Protein AF-A0A917MCT1-F1 (afdb_monomer)

pLDDT: mean 78.56, std 18.69, range [32.91, 98.31]

Organism: NCBI:txid1305674

Structure (mmCIF, N/CA/C/O backbone):
data_AF-A0A917MCT1-F1
#
_entry.id   AF-A0A917MCT1-F1
#
loop_
_atom_site.group_PDB
_atom_site.id
_atom_site.type_symbol
_atom_site.label_atom_id
_atom_site.label_alt_id
_atom_site.label_comp_id
_atom_site.label_asym_id
_atom_site.label_entity_id
_atom_site.label_seq_id
_atom_site.pdbx_PDB_ins_code
_atom_site.Cartn_x
_atom_site.Cartn_y
_atom_site.Cartn_z
_atom_site.occupancy
_atom_site.B_iso_or_equiv
_atom_site.auth_seq_id
_atom_site.auth_comp_id
_atom_site.auth_asym_id
_atom_site.auth_atom_id
_atom_site.pdbx_PDB_model_num
ATOM 1 N N . MET A 1 1 ? -29.380 -1.488 -1.087 1.00 32.91 1 MET A N 1
ATOM 2 C CA . MET A 1 1 ? -28.339 -2.477 -0.730 1.00 32.91 1 MET A CA 1
ATOM 3 C C . MET A 1 1 ? -27.417 -2.663 -1.924 1.00 32.91 1 MET A C 1
ATOM 5 O O . MET A 1 1 ? -27.903 -3.053 -2.977 1.00 32.91 1 MET A O 1
ATOM 9 N N . LYS A 1 2 ? -26.126 -2.324 -1.820 1.00 36.25 2 LYS A N 1
ATOM 10 C CA . LYS A 1 2 ? -25.156 -2.701 -2.859 1.00 36.25 2 LYS A CA 1
ATOM 11 C C . LYS A 1 2 ? -24.812 -4.167 -2.642 1.00 36.25 2 LYS A C 1
ATOM 13 O O . LYS A 1 2 ? -24.309 -4.520 -1.586 1.00 36.25 2 LYS A O 1
ATOM 18 N N . THR A 1 3 ? -25.106 -5.010 -3.622 1.00 35.94 3 THR A N 1
ATOM 19 C CA . THR A 1 3 ? -24.610 -6.385 -3.658 1.00 35.94 3 THR A CA 1
ATOM 20 C C . THR A 1 3 ? -23.085 -6.337 -3.669 1.00 35.94 3 THR A C 1
ATOM 22 O O . THR A 1 3 ? -22.489 -5.917 -4.665 1.00 35.94 3 THR A O 1
ATOM 25 N N . THR A 1 4 ? -22.447 -6.723 -2.565 1.00 52.31 4 THR A N 1
ATOM 26 C CA . THR A 1 4 ? -21.003 -6.961 -2.501 1.00 52.31 4 THR A CA 1
ATOM 27 C C . THR A 1 4 ? -20.701 -8.072 -3.495 1.00 52.31 4 THR A C 1
ATOM 29 O O . THR A 1 4 ? -21.034 -9.238 -3.285 1.00 52.31 4 THR A O 1
ATOM 32 N N . LYS A 1 5 ? -20.158 -7.696 -4.656 1.00 60.19 5 LYS A N 1
ATOM 33 C CA . LYS A 1 5 ? -19.806 -8.644 -5.710 1.00 60.19 5 LYS A CA 1
ATOM 34 C C . LYS A 1 5 ? -18.801 -9.622 -5.106 1.00 60.19 5 LYS A C 1
ATOM 36 O O . LYS A 1 5 ? -17.706 -9.211 -4.733 1.00 60.19 5 LYS A O 1
ATOM 41 N N . LYS A 1 6 ? -19.182 -10.895 -4.966 1.00 76.31 6 LYS A N 1
ATOM 42 C CA . LYS A 1 6 ? -18.305 -11.922 -4.395 1.00 76.31 6 LYS A CA 1
ATOM 43 C C . LYS A 1 6 ? -17.047 -12.011 -5.258 1.00 76.31 6 LYS A C 1
ATOM 45 O O . LYS A 1 6 ? -17.113 -12.410 -6.421 1.00 76.31 6 LYS A O 1
ATOM 50 N N . LEU A 1 7 ? -15.917 -11.580 -4.705 1.00 87.06 7 LEU A N 1
ATOM 51 C CA . LEU A 1 7 ? -14.636 -11.612 -5.398 1.00 87.06 7 LEU A CA 1
ATOM 52 C C . LEU A 1 7 ? -14.191 -13.069 -5.556 1.00 87.06 7 LEU A C 1
ATOM 54 O O . LEU A 1 7 ? -14.250 -13.856 -4.612 1.00 87.06 7 LEU A O 1
ATOM 58 N N . ASN A 1 8 ? -13.779 -13.437 -6.767 1.00 86.38 8 ASN A N 1
ATOM 59 C CA . ASN A 1 8 ? -13.302 -14.781 -7.072 1.00 86.38 8 ASN A CA 1
ATOM 60 C C . ASN A 1 8 ? -11.775 -14.820 -6.967 1.00 86.38 8 ASN A C 1
ATOM 62 O O . ASN A 1 8 ? -11.102 -14.037 -7.636 1.00 86.38 8 ASN A O 1
ATOM 66 N N . ARG A 1 9 ? -11.239 -15.772 -6.191 1.00 90.81 9 ARG A N 1
ATOM 67 C CA . ARG A 1 9 ? -9.795 -15.996 -6.026 1.00 90.81 9 ARG A CA 1
ATOM 68 C C . ARG A 1 9 ? -9.040 -16.121 -7.347 1.00 90.81 9 ARG A C 1
ATOM 70 O O . ARG A 1 9 ? -7.896 -15.705 -7.420 1.00 90.81 9 ARG A O 1
ATOM 77 N N . LYS A 1 10 ? -9.672 -16.647 -8.402 1.00 90.50 10 LYS A N 1
ATOM 78 C CA . LYS A 1 10 ? -9.058 -16.818 -9.732 1.00 90.50 10 LYS A CA 1
ATOM 79 C C . LYS A 1 10 ? -8.599 -15.509 -10.392 1.00 90.50 10 LYS A C 1
ATOM 81 O O . LYS A 1 10 ? -7.850 -15.565 -11.357 1.00 90.50 10 LYS A O 1
ATOM 86 N N . HIS A 1 11 ? -9.060 -14.351 -9.916 1.00 90.56 11 HIS A N 1
ATOM 87 C CA . HIS A 1 11 ? -8.625 -13.048 -10.430 1.00 90.56 11 HIS A CA 1
ATOM 88 C C . HIS A 1 11 ? -7.355 -12.511 -9.754 1.00 90.56 11 HIS A C 1
ATOM 90 O O . HIS A 1 11 ? -6.840 -11.479 -10.182 1.00 90.56 11 HIS A O 1
ATOM 96 N N . PHE A 1 12 ? -6.863 -13.194 -8.719 1.00 95.88 12 PHE A N 1
ATOM 97 C CA . PHE A 1 12 ? -5.710 -12.784 -7.927 1.00 95.88 12 PHE A CA 1
ATOM 98 C C . PHE A 1 12 ? -4.601 -13.824 -8.058 1.00 95.88 12 PHE A C 1
ATOM 100 O O . PHE A 1 12 ? -4.857 -15.032 -8.001 1.00 95.88 12 PHE A O 1
ATOM 107 N N . ARG A 1 13 ? -3.372 -13.354 -8.252 1.00 94.38 13 ARG A N 1
ATOM 108 C CA . ARG A 1 13 ? -2.187 -14.194 -8.429 1.00 94.38 13 ARG A CA 1
ATOM 109 C C . ARG A 1 13 ? -1.601 -14.596 -7.088 1.00 94.38 13 ARG A C 1
ATOM 111 O O . ARG A 1 13 ? -1.284 -15.770 -6.896 1.00 94.38 13 ARG A O 1
ATOM 118 N N . TYR A 1 14 ? -1.511 -13.645 -6.162 1.00 95.12 14 TYR A N 1
ATOM 119 C CA . TYR A 1 14 ? -0.806 -13.837 -4.898 1.00 95.12 14 TYR A CA 1
ATOM 120 C C . TYR A 1 14 ? -1.739 -13.933 -3.694 1.00 95.12 14 TYR A C 1
ATOM 122 O O . TYR A 1 14 ? -1.359 -14.534 -2.692 1.00 95.12 14 TYR A O 1
ATOM 130 N N . LEU A 1 15 ? -2.980 -13.448 -3.802 1.00 95.88 15 LEU A N 1
ATOM 131 C CA . LEU A 1 15 ? -3.939 -13.565 -2.703 1.00 95.88 15 LEU A CA 1
ATOM 132 C C . LEU A 1 15 ? -4.548 -14.963 -2.572 1.00 95.88 15 LEU A C 1
ATOM 134 O O . LEU A 1 15 ? -5.050 -15.572 -3.525 1.00 95.88 15 LEU A O 1
ATOM 138 N N . THR A 1 16 ? -4.585 -15.439 -1.334 1.00 94.12 16 THR A N 1
ATOM 139 C CA . THR A 1 16 ? -5.335 -16.620 -0.917 1.00 94.12 16 THR A CA 1
ATOM 140 C C . THR A 1 16 ? -6.798 -16.273 -0.619 1.00 94.12 16 THR A C 1
ATOM 142 O O . THR A 1 16 ? -7.199 -15.113 -0.513 1.00 94.12 16 THR A O 1
ATOM 145 N N . ASN A 1 17 ? -7.632 -17.299 -0.415 1.00 92.62 17 ASN A N 1
ATOM 146 C CA . ASN A 1 17 ? -9.005 -17.091 0.058 1.00 92.62 17 ASN A CA 1
ATOM 147 C C . ASN A 1 17 ? -9.054 -16.400 1.433 1.00 92.62 17 ASN A C 1
ATOM 149 O O . ASN A 1 17 ? -10.009 -15.669 1.700 1.00 92.62 17 ASN A O 1
ATOM 153 N N . LYS A 1 18 ? -8.051 -16.627 2.297 1.00 91.25 18 LYS A N 1
ATOM 154 C CA . LYS A 1 18 ? -7.957 -15.980 3.614 1.00 91.25 18 LYS A CA 1
ATOM 155 C C . LYS A 1 18 ? -7.745 -14.477 3.446 1.00 91.25 18 LYS A C 1
ATOM 157 O O . LYS A 1 18 ? -8.459 -13.704 4.078 1.00 91.25 18 LYS A O 1
ATOM 162 N N . ASP A 1 19 ? -6.859 -14.085 2.536 1.00 92.69 19 ASP A N 1
ATOM 163 C CA . ASP A 1 19 ? -6.525 -12.678 2.278 1.00 92.69 19 ASP A CA 1
ATOM 164 C C . ASP A 1 19 ? -7.716 -11.917 1.696 1.00 92.69 19 ASP A C 1
ATOM 166 O O . ASP A 1 19 ? -8.020 -10.804 2.111 1.00 92.69 19 ASP A O 1
ATOM 170 N N . ILE A 1 20 ? -8.463 -12.553 0.788 1.00 93.56 20 ILE A N 1
ATOM 171 C CA . ILE A 1 20 ? -9.677 -11.961 0.208 1.00 93.56 20 ILE A CA 1
ATOM 172 C C . ILE A 1 20 ? -10.781 -11.812 1.265 1.00 93.56 20 ILE A C 1
ATOM 174 O O . ILE A 1 20 ? -11.547 -10.848 1.229 1.00 93.56 20 ILE A O 1
ATOM 178 N N . LYS A 1 21 ? -10.882 -12.768 2.200 1.00 91.94 21 LYS A N 1
ATOM 179 C CA . LYS A 1 21 ? -11.887 -12.753 3.271 1.00 91.94 21 LYS A CA 1
ATOM 180 C C . LYS A 1 21 ? -11.562 -11.719 4.351 1.00 91.94 21 LYS A C 1
ATOM 182 O O . LYS A 1 21 ? -12.475 -11.051 4.823 1.00 91.94 21 LYS A O 1
ATOM 187 N N . ASN A 1 22 ? -10.288 -11.587 4.720 1.00 91.88 22 ASN A N 1
ATOM 188 C CA . ASN A 1 22 ? -9.818 -10.725 5.806 1.00 91.88 22 ASN A CA 1
ATOM 189 C C . ASN A 1 22 ? -8.691 -9.786 5.331 1.00 91.88 22 ASN A C 1
ATOM 191 O O . ASN A 1 22 ? -7.571 -9.857 5.840 1.00 91.88 22 ASN A O 1
ATOM 195 N N . PRO A 1 23 ? -8.957 -8.877 4.376 1.00 94.44 23 PRO A N 1
ATOM 196 C CA . PRO A 1 23 ? -7.902 -8.077 3.754 1.00 94.44 23 PRO A CA 1
ATOM 197 C C . PRO A 1 23 ? -7.236 -7.100 4.732 1.00 94.44 23 PRO A C 1
ATOM 199 O O . PRO A 1 23 ? -6.050 -6.823 4.606 1.00 94.44 23 PRO A O 1
ATOM 202 N N . LEU A 1 24 ? -7.965 -6.610 5.743 1.00 95.06 24 LEU A N 1
ATOM 203 C CA . LEU A 1 24 ? -7.399 -5.738 6.779 1.00 95.06 24 LEU A CA 1
ATOM 204 C C . LEU A 1 24 ? -6.418 -6.476 7.700 1.00 95.06 24 LEU A C 1
ATOM 206 O O . LEU A 1 24 ? -5.436 -5.878 8.120 1.00 95.06 24 LEU A O 1
ATOM 210 N N . VAL A 1 25 ? -6.644 -7.764 7.975 1.00 93.75 25 VAL A N 1
ATOM 211 C CA . VAL A 1 25 ? -5.695 -8.580 8.751 1.00 93.75 25 VAL A CA 1
ATOM 212 C C . VAL A 1 25 ? -4.378 -8.709 7.989 1.00 93.75 25 VAL A C 1
ATOM 214 O O . VAL A 1 25 ? -3.321 -8.524 8.578 1.00 93.75 25 VAL A O 1
ATOM 217 N N . ASN A 1 26 ? -4.440 -8.934 6.673 1.00 93.19 26 ASN A N 1
ATOM 218 C CA . ASN A 1 26 ? -3.239 -9.035 5.846 1.00 93.19 26 ASN A CA 1
ATOM 219 C C . ASN A 1 26 ? -2.472 -7.696 5.778 1.00 93.19 26 ASN A C 1
ATOM 221 O O . ASN A 1 26 ? -1.264 -7.678 5.980 1.00 93.19 26 ASN A O 1
ATOM 225 N N . ILE A 1 27 ? -3.168 -6.559 5.623 1.00 95.44 27 ILE A N 1
ATOM 226 C CA . ILE A 1 27 ? -2.537 -5.225 5.708 1.00 95.44 27 ILE A CA 1
ATOM 227 C C . ILE A 1 27 ? -1.837 -5.018 7.058 1.00 95.44 27 ILE A C 1
ATOM 229 O O . ILE A 1 27 ? -0.728 -4.492 7.102 1.00 95.44 27 ILE A O 1
ATOM 233 N N . ALA A 1 28 ? -2.471 -5.427 8.160 1.00 93.31 28 ALA A N 1
ATOM 234 C CA . ALA A 1 28 ? -1.868 -5.329 9.483 1.00 93.31 28 ALA A CA 1
ATOM 235 C C . ALA A 1 28 ? -0.623 -6.204 9.634 1.00 93.31 28 ALA A C 1
ATOM 237 O O . ALA A 1 28 ? 0.385 -5.730 10.149 1.00 93.31 28 ALA A O 1
ATOM 238 N N . GLU A 1 29 ? -0.675 -7.449 9.172 1.00 91.19 29 GLU A N 1
ATOM 239 C CA . GLU A 1 29 ? 0.474 -8.353 9.187 1.00 91.19 29 GLU A CA 1
ATOM 240 C C . GLU A 1 29 ? 1.628 -7.789 8.350 1.00 91.19 29 GLU A C 1
ATOM 242 O O . GLU A 1 29 ? 2.754 -7.695 8.835 1.00 91.19 29 GLU A O 1
ATOM 247 N N . PHE A 1 30 ? 1.339 -7.306 7.139 1.00 93.00 30 PHE A N 1
ATOM 248 C CA . PHE A 1 30 ? 2.319 -6.669 6.265 1.00 93.00 30 PHE A CA 1
ATOM 249 C C . PHE A 1 30 ? 3.010 -5.471 6.939 1.00 93.00 30 PHE A C 1
ATOM 251 O O . PHE A 1 30 ? 4.233 -5.464 7.084 1.00 93.00 30 PHE A O 1
ATOM 258 N N . CYS A 1 31 ? 2.242 -4.488 7.419 1.00 92.81 31 CYS A N 1
ATOM 259 C CA . CYS A 1 31 ? 2.799 -3.271 8.018 1.00 92.81 31 CYS A CA 1
ATOM 260 C C . CYS A 1 31 ? 3.517 -3.506 9.355 1.00 92.81 31 CYS A C 1
ATOM 262 O O . CYS A 1 31 ? 4.371 -2.709 9.722 1.00 92.81 31 CYS A O 1
ATOM 264 N N . ARG A 1 32 ? 3.169 -4.559 10.107 1.00 89.00 32 ARG A N 1
ATOM 265 C CA . ARG A 1 32 ? 3.782 -4.841 11.418 1.00 89.00 32 ARG A CA 1
ATOM 266 C C . ARG A 1 32 ? 4.987 -5.768 11.336 1.00 89.00 32 ARG A C 1
ATOM 268 O O . ARG A 1 32 ? 5.859 -5.689 12.199 1.00 89.00 32 ARG A O 1
ATOM 275 N N . SER A 1 33 ? 5.002 -6.683 10.369 1.00 85.31 33 SER A N 1
ATOM 276 C CA . SER A 1 33 ? 5.931 -7.817 10.374 1.00 85.31 33 SER A CA 1
ATOM 277 C C . SER A 1 33 ? 6.837 -7.894 9.154 1.00 85.31 33 SER A C 1
ATOM 279 O O . SER A 1 33 ? 7.874 -8.545 9.244 1.00 85.31 33 SER A O 1
ATOM 281 N N . TRP A 1 34 ? 6.485 -7.255 8.035 1.00 86.56 34 TRP A N 1
ATOM 282 C CA . TRP A 1 34 ? 7.228 -7.433 6.785 1.00 86.56 34 TRP A CA 1
ATOM 283 C C . TRP A 1 34 ? 8.157 -6.268 6.459 1.00 86.56 34 TRP A C 1
ATOM 285 O O . TRP A 1 34 ? 9.265 -6.501 5.988 1.00 86.56 34 TRP A O 1
ATOM 295 N N . THR A 1 35 ? 7.735 -5.024 6.685 1.00 90.19 35 THR A N 1
ATOM 296 C CA . THR A 1 35 ? 8.514 -3.849 6.260 1.00 90.19 35 THR A CA 1
ATOM 297 C C . THR A 1 35 ? 8.157 -2.594 7.060 1.00 90.19 35 THR A C 1
ATOM 299 O O . THR A 1 35 ? 7.177 -2.592 7.802 1.00 90.19 35 THR A O 1
ATOM 302 N N . SER A 1 36 ? 8.960 -1.534 6.928 1.00 93.00 36 SER A N 1
ATOM 303 C CA . SER A 1 36 ? 8.592 -0.176 7.359 1.00 93.00 36 SER A CA 1
ATOM 304 C C . SER A 1 36 ? 7.981 0.609 6.201 1.00 93.00 36 SER A C 1
ATOM 306 O O . SER A 1 36 ? 8.060 0.187 5.046 1.00 93.00 36 SER A O 1
ATOM 308 N N . LEU A 1 37 ? 7.386 1.769 6.486 1.00 94.44 37 LEU A N 1
ATOM 309 C CA . LEU A 1 37 ? 6.914 2.654 5.422 1.00 94.44 37 LEU A CA 1
ATOM 310 C C . LEU A 1 37 ? 8.078 3.099 4.526 1.00 94.44 37 LEU A C 1
ATOM 312 O O . LEU A 1 37 ? 7.967 3.043 3.306 1.00 94.44 37 LEU A O 1
ATOM 316 N N . GLU A 1 38 ? 9.202 3.480 5.127 1.00 93.38 38 GLU A N 1
ATOM 317 C CA . GLU A 1 38 ? 10.425 3.892 4.434 1.00 93.38 38 GLU A CA 1
ATOM 318 C C . GLU A 1 38 ? 11.013 2.743 3.614 1.00 93.38 38 GLU A C 1
ATOM 320 O O . GLU A 1 38 ? 11.302 2.928 2.435 1.00 93.38 38 GLU A O 1
ATOM 325 N N . GLY A 1 39 ? 11.107 1.544 4.200 1.00 93.81 39 GLY A N 1
ATOM 326 C CA . GLY A 1 39 ? 11.570 0.349 3.496 1.00 93.81 39 GLY A CA 1
ATOM 327 C C . GLY A 1 39 ? 10.709 0.056 2.273 1.00 93.81 39 GLY A C 1
ATOM 328 O O . GLY A 1 39 ? 11.226 -0.104 1.174 1.00 93.81 39 GLY A O 1
ATOM 329 N N . TYR A 1 40 ? 9.383 0.105 2.419 1.00 95.94 40 TYR A N 1
ATOM 330 C CA . TYR A 1 40 ? 8.497 -0.148 1.288 1.00 95.94 40 TYR A CA 1
ATOM 331 C C . TYR A 1 40 ? 8.513 0.972 0.230 1.00 95.94 40 TYR A C 1
ATOM 333 O O . TYR A 1 40 ? 8.319 0.718 -0.962 1.00 95.94 40 TYR A O 1
ATOM 341 N N . LEU A 1 41 ? 8.749 2.224 0.634 1.00 95.38 41 LEU A N 1
ATOM 342 C CA . LEU A 1 41 ? 8.991 3.328 -0.300 1.00 95.38 41 LEU A CA 1
ATOM 343 C C . LEU A 1 41 ? 10.265 3.096 -1.119 1.00 95.38 41 LEU A C 1
ATOM 345 O O . LEU A 1 41 ? 10.254 3.347 -2.330 1.00 95.38 41 LEU A O 1
ATOM 349 N N . ASP A 1 42 ? 11.328 2.605 -0.483 1.00 94.31 42 ASP A N 1
ATOM 350 C CA . ASP A 1 42 ? 12.586 2.269 -1.145 1.00 94.31 42 ASP A CA 1
ATOM 351 C C . ASP A 1 42 ? 12.435 1.070 -2.087 1.00 94.31 42 ASP A C 1
ATOM 353 O O . ASP A 1 42 ? 12.877 1.170 -3.230 1.00 94.31 42 ASP A O 1
ATOM 357 N N . ASP A 1 43 ? 11.709 0.019 -1.698 1.00 94.12 43 ASP A N 1
ATOM 358 C CA . ASP A 1 43 ? 11.384 -1.121 -2.570 1.00 94.12 43 ASP A CA 1
ATOM 359 C C . ASP A 1 43 ? 10.683 -0.651 -3.861 1.00 94.12 43 ASP A C 1
ATOM 361 O O . ASP A 1 43 ? 11.109 -0.921 -4.985 1.00 94.12 43 ASP A O 1
ATOM 365 N N . VAL A 1 44 ? 9.619 0.155 -3.733 1.00 94.50 44 VAL A N 1
ATOM 366 C CA . VAL A 1 44 ? 8.899 0.687 -4.904 1.00 94.50 44 VAL A CA 1
ATOM 367 C C . VAL A 1 44 ? 9.794 1.601 -5.747 1.00 94.50 44 VAL A C 1
ATOM 369 O O . VAL A 1 44 ? 9.677 1.645 -6.976 1.00 94.50 44 VAL A O 1
ATOM 372 N N . LYS A 1 45 ? 10.699 2.353 -5.116 1.00 91.56 45 LYS A N 1
ATOM 373 C CA . LYS A 1 45 ? 11.667 3.198 -5.820 1.00 91.56 45 LYS A CA 1
ATOM 374 C C . LYS A 1 45 ? 12.699 2.357 -6.573 1.00 91.56 45 LYS A C 1
ATOM 376 O O . LYS A 1 45 ? 13.023 2.733 -7.699 1.00 91.56 45 LYS A O 1
ATOM 381 N N . SER A 1 46 ? 13.168 1.249 -6.006 1.00 89.31 46 SER A N 1
ATOM 382 C CA . SER A 1 46 ? 14.088 0.299 -6.639 1.00 89.31 46 SER A CA 1
ATOM 383 C C . SER A 1 46 ? 13.491 -0.282 -7.916 1.00 89.31 46 SER A C 1
ATOM 385 O O . SER A 1 46 ? 14.122 -0.161 -8.967 1.00 89.31 46 SER A O 1
ATOM 387 N N . ILE A 1 47 ? 12.235 -0.744 -7.875 1.00 89.94 47 ILE A N 1
ATOM 388 C CA . ILE A 1 47 ? 11.481 -1.196 -9.060 1.00 89.94 47 ILE A CA 1
ATOM 389 C C . ILE A 1 47 ? 11.470 -0.113 -10.154 1.00 89.94 47 ILE A C 1
ATOM 391 O O . ILE A 1 47 ? 11.817 -0.364 -11.308 1.00 89.94 47 ILE A O 1
ATOM 395 N N . ILE A 1 48 ? 11.100 1.124 -9.797 1.00 86.44 48 ILE A N 1
ATOM 396 C CA . ILE A 1 48 ? 10.991 2.235 -10.759 1.00 86.44 48 ILE A CA 1
ATOM 397 C C . ILE A 1 48 ? 12.362 2.637 -11.327 1.00 86.44 48 ILE A C 1
ATOM 399 O O . ILE A 1 48 ? 12.454 3.032 -12.489 1.00 86.44 48 ILE A O 1
ATOM 403 N N . CYS A 1 49 ? 13.419 2.610 -10.514 1.00 82.44 49 CYS A N 1
ATOM 404 C CA . CYS A 1 49 ? 14.763 3.008 -10.930 1.00 82.44 49 CYS A CA 1
ATOM 405 C C . CYS A 1 49 ? 15.459 1.936 -11.772 1.00 82.44 49 CYS A C 1
ATOM 407 O O . CYS A 1 49 ? 16.140 2.296 -12.733 1.00 82.44 49 CYS A O 1
ATOM 409 N N . ALA A 1 50 ? 15.285 0.653 -11.441 1.00 78.00 50 ALA A N 1
ATOM 410 C CA . ALA A 1 50 ? 15.831 -0.457 -12.219 1.00 78.00 50 ALA A CA 1
ATOM 411 C C . ALA A 1 50 ? 15.366 -0.375 -13.679 1.00 78.00 50 ALA A C 1
ATOM 413 O O . ALA A 1 50 ? 16.191 -0.400 -14.584 1.00 78.00 50 ALA A O 1
ATOM 414 N N . ASN A 1 51 ? 14.082 -0.085 -13.889 1.00 68.62 51 ASN A N 1
ATOM 415 C CA . ASN A 1 51 ? 13.488 0.079 -15.214 1.00 68.62 51 ASN A CA 1
ATOM 416 C C . ASN A 1 51 ? 13.986 1.315 -16.005 1.00 68.62 51 ASN A C 1
ATOM 418 O O . ASN A 1 51 ? 13.831 1.387 -17.217 1.00 68.62 51 ASN A O 1
ATOM 422 N N . ARG A 1 52 ? 14.572 2.325 -15.346 1.00 65.44 52 ARG A N 1
ATOM 423 C CA . ARG A 1 52 ? 14.943 3.601 -15.994 1.00 65.44 52 ARG A CA 1
ATOM 424 C C . ARG A 1 52 ? 16.405 3.729 -16.384 1.00 65.44 52 ARG A C 1
ATOM 426 O O . ARG A 1 52 ? 16.739 4.637 -17.144 1.00 65.44 52 ARG A O 1
ATOM 433 N N . SER A 1 53 ? 17.298 2.993 -15.736 1.00 58.53 53 SER A N 1
ATOM 434 C CA . SER A 1 53 ? 18.716 3.379 -15.734 1.00 58.53 53 SER A CA 1
ATOM 435 C C . SER A 1 53 ? 19.697 2.227 -15.578 1.00 58.53 53 SER A C 1
ATOM 437 O O . SER A 1 53 ? 20.899 2.492 -15.542 1.00 58.53 53 SER A O 1
ATOM 439 N N . ARG A 1 54 ? 19.236 0.979 -15.445 1.00 60.56 54 ARG A N 1
ATOM 440 C CA . ARG A 1 54 ? 20.140 -0.155 -15.250 1.00 60.56 54 ARG A CA 1
ATOM 441 C C . ARG A 1 54 ? 20.225 -0.993 -16.515 1.00 60.56 54 ARG A C 1
ATOM 443 O O . ARG A 1 54 ? 19.217 -1.355 -17.098 1.00 60.56 54 ARG A O 1
ATOM 450 N N . ASP A 1 55 ? 21.462 -1.273 -16.894 1.00 65.44 55 ASP A N 1
ATOM 451 C CA . ASP A 1 55 ? 21.817 -2.371 -17.780 1.00 65.44 55 ASP A CA 1
ATOM 452 C C . ASP A 1 55 ? 21.562 -3.677 -16.999 1.00 65.44 55 ASP A C 1
ATOM 454 O O . ASP A 1 55 ? 22.208 -3.867 -15.957 1.00 65.44 55 ASP A O 1
ATOM 458 N N . PRO A 1 56 ? 20.597 -4.520 -17.415 1.00 64.81 56 PRO A N 1
ATOM 459 C CA . PRO A 1 56 ? 20.240 -5.769 -16.736 1.00 64.81 56 PRO A CA 1
ATOM 460 C C . PRO A 1 56 ? 21.454 -6.643 -16.402 1.00 64.81 56 PRO A C 1
ATOM 462 O O . PRO A 1 56 ? 21.513 -7.255 -15.334 1.00 64.81 56 PRO A O 1
ATOM 465 N N . GLU A 1 57 ? 22.472 -6.628 -17.269 1.00 67.19 57 GLU A N 1
ATOM 466 C CA . GLU A 1 57 ? 23.690 -7.433 -17.135 1.00 67.19 57 GLU A CA 1
ATOM 467 C C . GLU A 1 57 ? 24.591 -6.992 -15.968 1.00 67.19 57 GLU A C 1
ATOM 469 O O . GLU A 1 57 ? 25.489 -7.727 -15.557 1.00 67.19 57 GLU A O 1
ATOM 474 N N . LYS A 1 58 ? 24.353 -5.804 -15.395 1.00 72.12 58 LYS A N 1
ATOM 475 C CA . LYS A 1 58 ? 25.133 -5.255 -14.270 1.00 72.12 58 LYS A CA 1
ATOM 476 C C . LYS A 1 58 ? 24.502 -5.503 -12.904 1.00 72.12 58 LYS A C 1
ATOM 478 O O . LYS A 1 58 ? 25.103 -5.137 -11.895 1.00 72.12 58 LYS A O 1
ATOM 483 N N . LEU A 1 59 ? 23.309 -6.091 -12.854 1.00 75.44 59 LEU A N 1
ATOM 484 C CA . LEU A 1 59 ? 22.671 -6.466 -11.597 1.00 75.44 59 LEU A CA 1
ATOM 485 C C . LEU A 1 59 ? 23.291 -7.750 -11.054 1.00 75.44 59 LEU A C 1
ATOM 487 O O . LEU A 1 59 ? 23.307 -8.777 -11.731 1.00 75.44 59 LEU A O 1
ATOM 491 N N . SER A 1 60 ? 23.733 -7.724 -9.800 1.00 82.75 60 SER A N 1
ATOM 492 C CA . SER A 1 60 ? 24.111 -8.953 -9.103 1.00 82.75 60 SER A CA 1
ATOM 493 C C . SER A 1 60 ? 22.901 -9.882 -8.929 1.00 82.75 60 SER A C 1
ATOM 495 O O . SER A 1 60 ? 21.757 -9.434 -8.839 1.00 82.75 60 SER A O 1
ATOM 497 N N . THR A 1 61 ? 23.137 -11.191 -8.800 1.00 82.50 61 THR A N 1
ATOM 498 C CA . THR A 1 61 ? 22.068 -12.181 -8.553 1.00 82.50 61 THR A CA 1
ATOM 499 C C . THR A 1 61 ? 21.220 -11.840 -7.323 1.00 82.50 61 THR A C 1
ATOM 501 O O . THR A 1 61 ? 20.011 -12.080 -7.309 1.00 82.50 61 THR A O 1
ATOM 504 N N . MET A 1 62 ? 21.840 -11.257 -6.293 1.00 85.50 62 MET A N 1
ATOM 505 C CA . MET A 1 62 ? 21.138 -10.801 -5.094 1.00 85.50 62 MET A CA 1
ATOM 506 C C . MET A 1 62 ? 20.195 -9.635 -5.407 1.00 85.50 62 MET A C 1
ATOM 508 O O . MET A 1 62 ? 19.034 -9.672 -5.015 1.00 85.50 62 MET A O 1
ATOM 512 N N . GLU A 1 63 ? 20.653 -8.627 -6.153 1.00 85.00 63 GLU A N 1
ATOM 513 C CA . GLU A 1 63 ? 19.804 -7.498 -6.556 1.00 85.00 63 GLU A CA 1
ATOM 514 C C . GLU A 1 63 ? 18.636 -7.943 -7.438 1.00 85.00 63 GLU A C 1
ATOM 516 O O . GLU A 1 63 ? 17.516 -7.486 -7.235 1.00 85.00 63 GLU A O 1
ATOM 521 N N . GLN A 1 64 ? 18.869 -8.874 -8.366 1.00 82.69 64 GLN A N 1
ATOM 522 C CA . GLN A 1 64 ? 17.799 -9.451 -9.185 1.00 82.69 64 GLN A CA 1
ATOM 523 C C . GLN A 1 64 ? 16.762 -10.174 -8.315 1.00 82.69 64 GLN A C 1
ATOM 525 O O . GLN A 1 64 ? 15.558 -9.984 -8.480 1.00 82.69 64 GLN A O 1
ATOM 530 N N . SER A 1 65 ? 17.220 -10.971 -7.345 1.00 86.44 65 SER A N 1
ATOM 531 C CA . SER A 1 65 ? 16.338 -11.693 -6.419 1.00 86.44 65 SER A CA 1
ATOM 532 C C . SER A 1 65 ? 15.515 -10.741 -5.546 1.00 86.44 65 SER A C 1
ATOM 534 O O . SER A 1 65 ? 14.323 -10.975 -5.340 1.00 86.44 65 SER A O 1
ATOM 536 N N . ASN A 1 66 ? 16.125 -9.650 -5.077 1.00 89.44 66 ASN A N 1
ATOM 537 C CA . ASN A 1 66 ? 15.434 -8.614 -4.313 1.00 89.44 66 ASN A CA 1
ATOM 538 C C . ASN A 1 66 ? 14.372 -7.916 -5.168 1.00 89.44 66 ASN A C 1
ATOM 540 O O . ASN A 1 66 ? 13.219 -7.860 -4.758 1.00 89.44 66 ASN A O 1
ATOM 544 N N . LEU A 1 67 ? 14.702 -7.503 -6.395 1.00 89.31 67 LEU A N 1
ATOM 545 C CA . LEU A 1 67 ? 13.744 -6.874 -7.311 1.00 89.31 67 LEU A CA 1
ATOM 546 C C . LEU A 1 67 ? 12.541 -7.782 -7.621 1.00 89.31 67 LEU A C 1
ATOM 548 O O . LEU A 1 67 ? 11.398 -7.322 -7.625 1.00 89.31 67 LEU A O 1
ATOM 552 N N . LEU A 1 68 ? 12.770 -9.084 -7.828 1.00 90.31 68 LEU A N 1
ATOM 553 C CA . LEU A 1 68 ? 11.692 -10.066 -7.998 1.00 90.31 68 LEU A CA 1
ATOM 554 C C . LEU A 1 68 ? 10.779 -10.128 -6.767 1.00 90.31 68 LEU A C 1
ATOM 556 O O . LEU A 1 68 ? 9.549 -10.167 -6.886 1.00 90.31 68 LEU A O 1
ATOM 560 N N . PHE A 1 69 ? 11.377 -10.139 -5.575 1.00 92.19 69 PHE A N 1
ATOM 561 C CA . PHE A 1 69 ? 10.635 -10.129 -4.321 1.00 92.19 69 PHE A CA 1
ATOM 562 C C . PHE A 1 69 ? 9.823 -8.835 -4.155 1.00 92.19 69 PHE A C 1
ATOM 564 O O . PHE A 1 69 ? 8.627 -8.900 -3.863 1.00 92.19 69 PHE A O 1
ATOM 571 N N . GLU A 1 70 ? 10.430 -7.678 -4.416 1.00 94.06 70 GLU A N 1
ATOM 572 C CA . GLU A 1 70 ? 9.810 -6.351 -4.336 1.00 94.06 70 GLU A CA 1
ATOM 573 C C . GLU A 1 70 ? 8.628 -6.210 -5.311 1.00 94.06 70 GLU A C 1
ATOM 575 O O . GLU A 1 70 ? 7.562 -5.705 -4.935 1.00 94.06 70 GLU A O 1
ATOM 580 N N . VAL A 1 71 ? 8.760 -6.704 -6.550 1.00 94.31 71 VAL A N 1
ATOM 581 C CA . VAL A 1 71 ? 7.669 -6.726 -7.542 1.00 94.31 71 VAL A CA 1
ATOM 582 C C . VAL A 1 71 ? 6.511 -7.586 -7.062 1.00 94.31 71 VAL A C 1
ATOM 584 O O . VAL A 1 71 ? 5.359 -7.138 -7.076 1.00 94.31 71 VAL A O 1
ATOM 587 N N . LYS A 1 72 ? 6.794 -8.803 -6.585 1.00 95.19 72 LYS A N 1
ATOM 588 C CA . LYS A 1 72 ? 5.768 -9.699 -6.043 1.00 95.19 72 LYS A CA 1
ATOM 589 C C . LYS A 1 72 ? 5.045 -9.066 -4.854 1.00 95.19 72 LYS A C 1
ATOM 591 O O . LYS A 1 72 ? 3.813 -9.118 -4.784 1.00 95.19 72 LYS A O 1
ATOM 596 N N . LEU A 1 73 ? 5.791 -8.455 -3.937 1.00 95.31 73 LEU A N 1
ATOM 597 C CA . LEU A 1 73 ? 5.254 -7.768 -2.764 1.00 95.31 73 LEU A CA 1
ATOM 598 C C . LEU A 1 73 ? 4.357 -6.594 -3.171 1.00 95.31 73 LEU A C 1
ATOM 600 O O . LEU A 1 73 ? 3.234 -6.450 -2.685 1.00 95.31 73 LEU A O 1
ATOM 604 N N . THR A 1 74 ? 4.817 -5.798 -4.135 1.00 96.94 74 THR A N 1
ATOM 605 C CA . THR A 1 74 ? 4.068 -4.666 -4.682 1.00 96.94 74 THR A CA 1
ATOM 606 C C . THR A 1 74 ? 2.783 -5.115 -5.364 1.00 96.94 74 THR A C 1
ATOM 608 O O . THR A 1 74 ? 1.718 -4.564 -5.078 1.00 96.94 74 THR A O 1
ATOM 611 N N . LEU A 1 75 ? 2.832 -6.160 -6.196 1.00 97.31 75 LEU A N 1
ATOM 612 C CA . LEU A 1 75 ? 1.637 -6.691 -6.847 1.00 97.31 75 LEU A CA 1
ATOM 613 C C . LEU A 1 75 ? 0.644 -7.273 -5.834 1.00 97.31 75 LEU A C 1
ATOM 615 O O . LEU A 1 75 ? -0.560 -7.063 -5.969 1.00 97.31 75 LEU A O 1
ATOM 619 N N . THR A 1 76 ? 1.133 -7.938 -4.786 1.00 97.19 76 THR A N 1
ATOM 620 C CA . THR A 1 76 ? 0.289 -8.443 -3.691 1.00 97.19 76 THR A CA 1
ATOM 621 C C . THR A 1 76 ? -0.478 -7.300 -3.018 1.00 97.19 76 THR A C 1
ATOM 623 O O . THR A 1 76 ? -1.694 -7.386 -2.841 1.00 97.19 76 THR A O 1
ATOM 626 N N . ASN A 1 77 ? 0.192 -6.182 -2.725 1.00 97.75 77 ASN A N 1
ATOM 627 C CA . ASN A 1 77 ? -0.446 -4.998 -2.145 1.00 97.75 77 ASN A CA 1
ATOM 628 C C . ASN A 1 77 ? -1.425 -4.302 -3.106 1.00 97.75 77 ASN A C 1
ATOM 630 O O . ASN A 1 77 ? -2.474 -3.821 -2.670 1.00 97.75 77 ASN A O 1
ATOM 634 N N . ILE A 1 78 ? -1.150 -4.290 -4.415 1.00 98.31 78 ILE A N 1
ATOM 635 C CA . ILE A 1 78 ? -2.111 -3.819 -5.428 1.00 98.31 78 ILE A CA 1
ATOM 636 C C . ILE A 1 78 ? -3.370 -4.696 -5.425 1.00 98.31 78 ILE A C 1
ATOM 638 O O . ILE A 1 78 ? -4.491 -4.179 -5.427 1.00 98.31 78 ILE A O 1
ATOM 642 N N . GLU A 1 79 ? -3.210 -6.019 -5.388 1.00 98.06 79 GLU A N 1
ATOM 643 C CA . GLU A 1 79 ? -4.330 -6.959 -5.310 1.00 98.06 79 GLU A CA 1
ATOM 644 C C . GLU A 1 79 ? -5.151 -6.752 -4.027 1.00 98.06 79 GLU A C 1
ATOM 646 O O . GLU A 1 79 ? -6.384 -6.688 -4.095 1.00 98.06 79 GLU A O 1
ATOM 651 N N . LEU A 1 80 ? -4.498 -6.564 -2.872 1.00 97.00 80 LEU A N 1
ATOM 652 C CA . LEU A 1 80 ? -5.174 -6.246 -1.606 1.00 97.00 80 LEU A CA 1
ATOM 653 C C . LEU A 1 80 ? -5.963 -4.943 -1.704 1.00 97.00 80 LEU A C 1
ATOM 655 O O . LEU A 1 80 ? -7.121 -4.890 -1.283 1.00 97.00 80 LEU A O 1
ATOM 659 N N . LEU A 1 81 ? -5.383 -3.902 -2.305 1.00 97.25 81 LEU A N 1
ATOM 660 C CA . LEU A 1 81 ? -6.058 -2.621 -2.496 1.00 97.25 81 LEU A CA 1
ATOM 661 C C . LEU A 1 81 ? -7.326 -2.770 -3.348 1.00 97.25 81 LEU A C 1
ATOM 663 O O . LEU A 1 81 ? -8.345 -2.133 -3.066 1.00 97.25 81 LEU A O 1
ATOM 667 N N . TYR A 1 82 ? -7.289 -3.644 -4.360 1.00 97.25 82 TYR A N 1
ATOM 668 C CA . TYR A 1 82 ? -8.459 -3.962 -5.173 1.00 97.25 82 TYR A CA 1
ATOM 669 C C . TYR A 1 82 ? -9.537 -4.679 -4.360 1.00 97.25 82 TYR A C 1
ATOM 671 O O . TYR A 1 82 ? -10.711 -4.314 -4.457 1.00 97.25 82 TYR A O 1
ATOM 679 N N . VAL A 1 83 ? -9.164 -5.675 -3.548 1.00 96.31 83 VAL A N 1
ATOM 680 C CA . VAL A 1 83 ? -10.108 -6.359 -2.650 1.00 96.31 83 VAL A CA 1
ATOM 681 C C . VAL A 1 83 ? -10.774 -5.338 -1.739 1.00 96.31 83 VAL A C 1
ATOM 683 O O . VAL A 1 83 ? -12.000 -5.230 -1.724 1.00 96.31 83 VAL A O 1
ATOM 686 N N . LEU A 1 84 ? -9.968 -4.536 -1.048 1.00 94.94 84 LEU A N 1
ATOM 687 C CA . LEU A 1 84 ? -10.429 -3.512 -0.124 1.00 94.94 84 LEU A CA 1
ATOM 688 C C . LEU A 1 84 ? -11.405 -2.528 -0.781 1.00 94.94 84 LEU A C 1
ATOM 690 O O . LEU A 1 84 ? -12.439 -2.205 -0.195 1.00 94.94 84 LEU A O 1
ATOM 694 N N . GLN A 1 85 ? -11.124 -2.068 -2.007 1.00 94.94 85 GLN A N 1
ATOM 695 C CA . GLN A 1 85 ? -12.017 -1.171 -2.752 1.00 94.94 85 GLN A CA 1
ATOM 696 C C . GLN A 1 85 ? -13.445 -1.726 -2.880 1.00 94.94 85 GLN A C 1
ATOM 698 O O . GLN A 1 85 ? -14.402 -0.950 -2.940 1.00 94.94 85 GLN A O 1
ATOM 703 N N . HIS A 1 86 ? -13.576 -3.049 -2.964 1.00 92.56 86 HIS A N 1
ATOM 704 C CA . HIS A 1 86 ? -14.835 -3.747 -3.200 1.00 92.56 86 HIS A CA 1
ATOM 705 C C . HIS A 1 86 ? -15.470 -4.312 -1.924 1.00 92.56 86 HIS A C 1
ATOM 707 O O . HIS A 1 86 ? -16.627 -4.729 -1.980 1.00 92.56 86 HIS A O 1
ATOM 713 N N . THR A 1 87 ? -14.749 -4.331 -0.800 1.00 89.31 87 THR A N 1
ATOM 714 C CA . THR A 1 87 ? -15.232 -4.878 0.479 1.00 89.31 87 THR A CA 1
ATOM 715 C C . THR A 1 87 ? -15.494 -3.816 1.542 1.00 89.31 87 THR A C 1
ATOM 717 O O . THR A 1 87 ? -16.312 -4.052 2.426 1.00 89.31 87 THR A O 1
ATOM 720 N N . ILE A 1 88 ? -14.852 -2.645 1.466 1.00 88.25 88 ILE A N 1
ATOM 721 C CA . ILE A 1 88 ? -15.044 -1.555 2.430 1.00 88.25 88 ILE A CA 1
ATOM 722 C C . ILE A 1 88 ? -15.979 -0.487 1.859 1.00 88.25 88 ILE A C 1
ATOM 724 O O . ILE A 1 88 ? -15.669 0.188 0.873 1.00 88.25 88 ILE A O 1
ATOM 728 N N . ASP A 1 89 ? -17.105 -0.279 2.545 1.00 82.25 89 ASP A N 1
ATOM 729 C CA . ASP A 1 89 ? -18.153 0.659 2.130 1.00 82.25 89 ASP A CA 1
ATOM 730 C C . ASP A 1 89 ? -17.771 2.131 2.327 1.00 82.25 89 ASP A C 1
ATOM 732 O O . ASP A 1 89 ? -18.142 2.994 1.522 1.00 82.25 89 ASP A O 1
ATOM 736 N N . SER A 1 90 ? -17.023 2.440 3.394 1.00 88.25 90 SER A N 1
ATOM 737 C CA . SER A 1 90 ? -16.651 3.813 3.739 1.00 88.25 90 SER A CA 1
ATOM 738 C C . SER A 1 90 ? -15.180 3.963 4.099 1.00 88.25 90 SER A C 1
ATOM 740 O O . SER A 1 90 ? -14.674 3.446 5.094 1.00 88.25 90 SER A O 1
ATOM 742 N N . TRP A 1 91 ? -14.527 4.798 3.301 1.00 90.62 91 TRP A N 1
ATOM 743 C CA . TRP A 1 91 ? -13.127 5.179 3.433 1.00 90.62 91 TRP A CA 1
ATOM 744 C C . TRP A 1 91 ? -12.916 6.536 4.103 1.00 90.62 91 TRP A C 1
ATOM 746 O O . TRP A 1 91 ? -11.784 6.995 4.231 1.00 90.62 91 TRP A O 1
ATOM 756 N N . LYS A 1 92 ? -14.004 7.214 4.477 1.00 90.19 92 LYS A N 1
ATOM 757 C CA . LYS A 1 92 ? -13.928 8.491 5.184 1.00 90.19 92 LYS A CA 1
ATOM 758 C C . LYS A 1 92 ? -13.495 8.244 6.626 1.00 90.19 92 LYS A C 1
ATOM 760 O O . LYS A 1 92 ? -13.928 7.269 7.248 1.00 90.19 92 LYS A O 1
ATOM 765 N N . LEU A 1 93 ? -12.686 9.154 7.148 1.00 85.94 93 LEU A N 1
ATOM 766 C CA . LEU A 1 93 ? -12.443 9.235 8.581 1.00 85.94 93 LEU A CA 1
ATOM 767 C C . LEU A 1 93 ? -13.664 9.867 9.252 1.00 85.94 93 LEU A C 1
ATOM 769 O O . LEU A 1 93 ? -14.201 10.866 8.763 1.00 85.94 93 LEU A O 1
ATOM 773 N N . GLY A 1 94 ? -14.134 9.251 10.335 1.00 80.31 94 GLY A N 1
ATOM 774 C CA . GLY A 1 94 ? -15.163 9.847 11.184 1.00 80.31 94 GLY A CA 1
ATOM 775 C C . GLY A 1 94 ? -14.605 11.078 11.892 1.00 80.31 94 GLY A C 1
ATOM 776 O O . GLY A 1 94 ? -13.406 11.139 12.141 1.00 80.31 94 GLY A O 1
ATOM 777 N N . LYS A 1 95 ? -15.461 12.048 12.235 1.00 81.25 95 LYS A N 1
ATOM 778 C CA . LYS A 1 95 ? -15.040 13.259 12.967 1.00 81.25 95 LYS A CA 1
ATOM 779 C C . LYS A 1 95 ? -14.379 12.946 14.313 1.00 81.25 95 LYS A C 1
ATOM 781 O O . LYS A 1 95 ? -13.509 13.689 14.736 1.00 81.25 95 LYS A O 1
ATOM 786 N N . ASN A 1 96 ? -14.767 11.828 14.921 1.00 76.88 96 ASN A N 1
ATOM 787 C CA . ASN A 1 96 ? -14.260 11.362 16.210 1.00 76.88 96 ASN A CA 1
ATOM 788 C C . ASN A 1 96 ? -13.010 10.480 16.064 1.00 76.88 96 ASN A C 1
ATOM 790 O O . ASN A 1 96 ? -12.527 9.938 17.048 1.00 76.88 96 ASN A O 1
ATOM 794 N N . 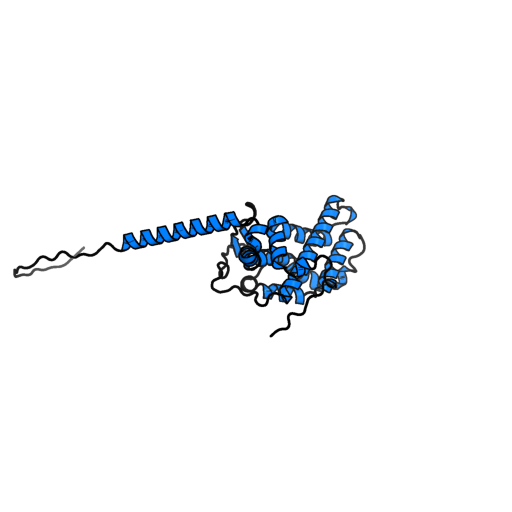SER A 1 97 ? -12.512 10.268 14.841 1.00 78.62 97 SER A N 1
ATOM 795 C CA . SER A 1 97 ? -11.265 9.532 14.656 1.00 78.62 97 SER A CA 1
ATOM 796 C C . SER A 1 97 ? -10.105 10.395 15.157 1.00 78.62 97 SER A C 1
ATOM 798 O O . SER A 1 97 ? -10.029 11.556 14.743 1.00 78.62 97 SER A O 1
ATOM 800 N N . PRO A 1 98 ? -9.149 9.838 15.924 1.00 77.38 98 PRO A N 1
ATOM 801 C CA . PRO A 1 98 ? -7.930 10.562 16.299 1.00 77.38 98 PRO A CA 1
ATOM 802 C C . PRO A 1 98 ? -7.121 11.006 15.067 1.00 77.38 98 PRO A C 1
ATOM 804 O O . PRO A 1 98 ? -6.305 11.917 15.135 1.00 77.38 98 PRO A O 1
ATOM 807 N N . TYR A 1 99 ? -7.397 10.411 13.903 1.00 81.00 99 TYR A N 1
ATOM 808 C CA . TYR A 1 99 ? -6.754 10.719 12.629 1.00 81.00 99 TYR A CA 1
ATOM 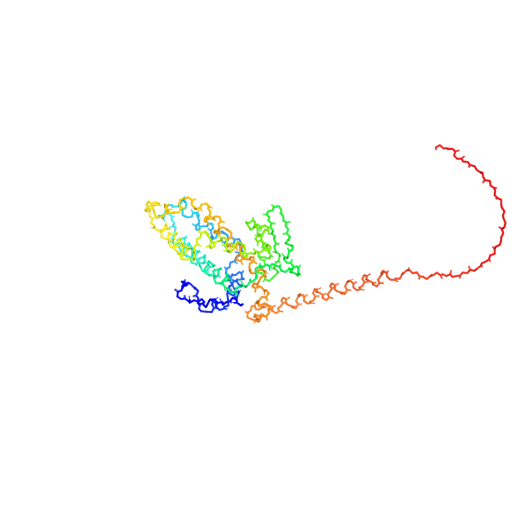809 C C . TYR A 1 99 ? -7.544 11.707 11.759 1.00 81.00 99 TYR A C 1
ATOM 811 O O . TYR A 1 99 ? -7.115 12.024 10.650 1.00 81.00 99 TYR A O 1
ATOM 819 N N . TYR A 1 100 ? -8.707 12.198 12.215 1.00 75.06 100 TYR A N 1
ATOM 820 C CA . TYR A 1 100 ? -9.535 13.135 11.443 1.00 75.06 100 TYR A CA 1
ATOM 821 C C . TYR A 1 100 ? -8.787 14.439 11.123 1.00 75.06 100 TYR A C 1
ATOM 823 O O . TYR A 1 100 ? -8.891 14.966 10.006 1.00 75.06 100 TYR A O 1
ATOM 831 N N . THR A 1 101 ? -7.992 14.911 12.084 1.00 77.25 101 THR A N 1
ATOM 832 C CA . THR A 1 101 ? -7.043 16.012 11.925 1.00 77.25 101 THR A CA 1
ATOM 833 C C . THR A 1 101 ? -5.640 15.461 12.129 1.00 77.25 101 THR A C 1
ATOM 835 O O . THR A 1 101 ? -5.158 15.363 13.251 1.00 77.25 101 THR A O 1
ATOM 838 N N . LEU A 1 102 ? -4.990 15.071 11.034 1.00 81.50 102 LEU A N 1
ATOM 839 C CA . LEU A 1 102 ? -3.601 14.623 11.090 1.00 81.50 102 LEU A CA 1
ATOM 840 C C . LEU A 1 102 ? -2.682 15.763 11.519 1.00 81.50 102 LEU A C 1
ATOM 842 O O . LEU A 1 102 ? -2.855 16.902 11.071 1.00 81.50 102 LEU A O 1
ATOM 846 N N . LYS A 1 103 ? -1.668 15.424 12.316 1.00 84.31 103 LYS A N 1
ATOM 847 C CA . LYS A 1 103 ? -0.544 16.317 12.588 1.00 84.31 103 LYS A CA 1
ATOM 848 C C . LYS A 1 103 ? 0.205 16.560 11.268 1.00 84.31 103 LYS A C 1
ATOM 850 O O . LYS A 1 103 ? 0.346 15.650 10.449 1.00 84.31 103 LYS A O 1
ATOM 855 N N . THR A 1 104 ? 0.650 17.790 11.027 1.00 84.44 104 THR A N 1
ATOM 856 C CA . THR A 1 104 ? 1.348 18.170 9.787 1.00 84.44 104 THR A CA 1
ATOM 857 C C . THR A 1 104 ? 2.661 18.867 10.087 1.00 84.44 104 THR A C 1
ATOM 859 O O . THR A 1 104 ? 2.722 19.702 10.985 1.00 84.44 104 THR A O 1
ATOM 862 N N . THR A 1 105 ? 3.682 18.568 9.294 1.00 83.81 105 THR A N 1
ATOM 863 C CA . THR A 1 105 ? 4.968 19.273 9.258 1.00 83.81 105 THR A CA 1
ATOM 864 C C . THR A 1 105 ? 5.166 19.913 7.881 1.00 83.81 105 THR A C 1
ATOM 866 O O . THR A 1 105 ? 4.321 19.777 6.994 1.00 83.81 105 THR A O 1
ATOM 869 N N . ALA A 1 106 ? 6.297 20.593 7.677 1.00 81.38 106 ALA A N 1
ATOM 870 C CA . ALA A 1 106 ? 6.688 21.080 6.353 1.00 81.38 106 ALA A CA 1
ATOM 871 C C . ALA A 1 106 ? 6.855 19.947 5.317 1.00 81.38 106 ALA A C 1
ATOM 873 O O . ALA A 1 106 ? 6.716 20.200 4.124 1.00 81.38 106 ALA A O 1
ATOM 874 N N . MET A 1 107 ? 7.129 18.716 5.769 1.00 81.19 107 MET A N 1
ATOM 875 C CA . MET A 1 107 ? 7.398 17.564 4.900 1.00 81.19 107 MET A CA 1
ATOM 876 C C . MET A 1 107 ? 6.136 16.772 4.542 1.00 81.19 107 MET A C 1
ATOM 878 O O . MET A 1 107 ? 6.066 16.174 3.474 1.00 81.19 107 MET A O 1
ATOM 882 N N . GLY A 1 108 ? 5.107 16.779 5.394 1.00 85.56 108 GLY A N 1
ATOM 883 C CA . GLY A 1 108 ? 3.896 16.003 5.138 1.00 85.56 108 GLY A CA 1
ATOM 884 C C . GLY A 1 108 ? 2.965 15.900 6.338 1.00 85.56 108 GLY A C 1
ATOM 885 O O . GLY A 1 108 ? 3.141 16.571 7.356 1.00 85.56 108 GLY A O 1
ATOM 886 N N . ALA A 1 109 ? 1.947 15.052 6.215 1.00 88.62 109 ALA A N 1
ATOM 887 C CA . ALA A 1 109 ? 1.131 14.647 7.357 1.00 88.62 109 ALA A CA 1
ATOM 888 C C . ALA A 1 109 ? 1.800 13.467 8.064 1.00 88.62 109 ALA A C 1
ATOM 890 O O . ALA A 1 109 ? 2.411 12.647 7.392 1.00 88.62 109 ALA A O 1
ATOM 891 N N . TYR A 1 110 ? 1.664 13.332 9.380 1.00 90.88 110 TYR A N 1
ATOM 892 C CA . TYR A 1 110 ? 2.202 12.169 10.085 1.00 90.88 110 TYR A CA 1
ATOM 893 C C . TYR A 1 110 ? 1.233 11.583 11.110 1.00 90.88 110 TYR A C 1
ATOM 895 O O . TYR A 1 110 ? 0.307 12.252 11.577 1.00 90.88 110 TYR A O 1
ATOM 903 N N . ILE A 1 111 ? 1.450 10.306 11.423 1.00 90.62 111 ILE A N 1
ATOM 904 C CA . ILE A 1 111 ? 0.767 9.557 12.480 1.00 90.62 111 ILE A CA 1
ATOM 905 C C . ILE A 1 111 ? 1.826 8.929 13.379 1.00 90.62 111 ILE A C 1
ATOM 907 O O . ILE A 1 111 ? 2.750 8.291 12.885 1.00 90.62 111 ILE A O 1
ATOM 911 N N . GLU A 1 112 ? 1.659 9.076 14.688 1.00 88.31 112 GLU A N 1
ATOM 912 C CA . GLU A 1 112 ? 2.404 8.291 15.669 1.00 88.31 112 GLU A CA 1
ATOM 913 C C . GLU A 1 112 ? 1.623 7.010 15.982 1.00 88.31 112 GLU A C 1
ATOM 915 O O . GLU A 1 112 ? 0.417 7.045 16.242 1.00 88.31 112 GLU A O 1
ATOM 920 N N . ASP A 1 113 ? 2.299 5.869 15.912 1.00 86.25 113 ASP A N 1
ATOM 921 C CA . ASP A 1 113 ? 1.742 4.558 16.201 1.00 86.25 113 ASP A CA 1
ATOM 922 C C . ASP A 1 113 ? 2.717 3.748 17.059 1.00 86.25 113 ASP A C 1
ATOM 924 O O . ASP A 1 113 ? 3.658 3.118 16.571 1.00 86.25 113 ASP A O 1
ATOM 928 N N . VAL A 1 114 ? 2.470 3.750 18.368 1.00 82.00 114 VAL A N 1
ATOM 929 C CA . VAL A 1 114 ? 3.290 3.035 19.356 1.00 82.00 114 VAL A CA 1
ATOM 930 C C . VAL A 1 114 ? 3.241 1.517 19.199 1.00 82.00 114 VAL A C 1
ATOM 932 O O . VAL A 1 114 ? 4.111 0.826 19.724 1.00 82.00 114 VAL A O 1
ATOM 935 N N . THR A 1 115 ? 2.254 0.999 18.463 1.00 79.31 115 THR A N 1
ATOM 936 C CA . THR A 1 115 ? 2.083 -0.440 18.254 1.00 79.31 115 THR A CA 1
ATOM 937 C C . THR A 1 115 ? 3.040 -0.980 17.196 1.00 79.31 115 THR A C 1
ATOM 939 O O . THR A 1 115 ? 3.233 -2.197 17.130 1.00 79.31 115 THR A O 1
ATOM 942 N N . LEU A 1 116 ? 3.608 -0.117 16.347 1.00 83.12 116 LEU A N 1
ATOM 943 C CA . LEU A 1 116 ? 4.633 -0.497 15.381 1.00 83.12 116 LEU A CA 1
ATOM 944 C C . LEU A 1 116 ? 5.991 -0.715 16.077 1.00 83.12 116 LEU A C 1
ATOM 946 O O . LEU A 1 116 ? 6.244 -0.148 17.144 1.00 83.12 116 LEU A O 1
ATOM 950 N N . PRO A 1 117 ? 6.895 -1.527 15.493 1.00 77.38 117 PRO A N 1
ATOM 951 C CA . PRO A 1 117 ? 8.242 -1.720 16.028 1.00 77.38 117 PRO A CA 1
A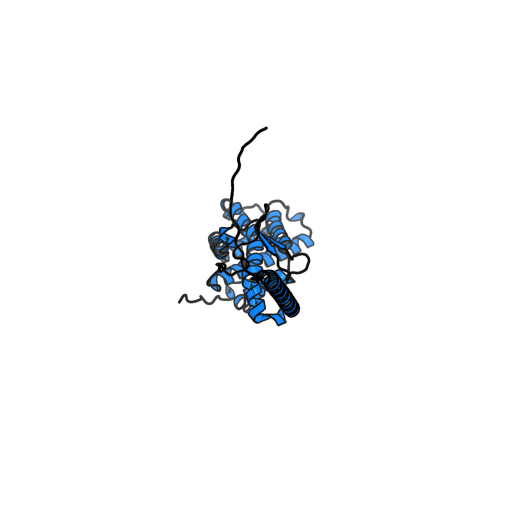TOM 952 C C . PRO A 1 117 ? 8.960 -0.384 16.282 1.00 77.38 117 PRO A C 1
ATOM 954 O O . PRO A 1 117 ? 8.767 0.572 15.539 1.00 77.38 117 PRO A O 1
ATOM 957 N N . GLN A 1 118 ? 9.831 -0.310 17.300 1.00 66.06 118 GLN A N 1
ATOM 958 C CA . GLN A 1 118 ? 10.398 0.954 17.818 1.00 66.06 118 GLN A CA 1
ATOM 959 C C . GLN A 1 118 ? 10.991 1.904 16.759 1.00 66.06 118 GLN A C 1
ATOM 961 O O . GLN A 1 118 ? 10.940 3.116 16.942 1.00 66.06 118 GLN A O 1
ATOM 966 N N . ARG A 1 119 ? 11.521 1.379 15.648 1.00 67.94 119 ARG A N 1
ATOM 967 C CA . ARG A 1 119 ? 12.094 2.177 14.548 1.00 67.94 119 ARG A CA 1
ATOM 968 C C . ARG A 1 119 ? 11.058 2.747 13.563 1.00 67.94 119 ARG A C 1
ATOM 970 O O . ARG A 1 119 ? 11.453 3.387 12.603 1.00 67.94 119 ARG A O 1
ATOM 977 N N . GLN A 1 120 ? 9.767 2.501 13.782 1.00 75.56 120 GLN A N 1
ATOM 978 C CA . GLN A 1 120 ? 8.670 2.797 12.850 1.00 75.56 120 GLN A CA 1
ATOM 979 C C . GLN A 1 120 ? 7.485 3.498 13.534 1.00 75.56 120 GLN A C 1
ATOM 981 O O . GLN A 1 120 ? 6.379 3.526 13.000 1.00 75.56 120 GLN A O 1
ATOM 986 N N . LYS A 1 121 ? 7.690 4.044 14.740 1.00 83.69 121 LYS A N 1
ATOM 987 C CA . LYS A 1 121 ? 6.608 4.657 15.523 1.00 83.69 121 LYS A CA 1
ATOM 988 C C . LYS A 1 121 ? 6.023 5.911 14.876 1.00 83.69 121 LYS A C 1
ATOM 990 O O . LYS A 1 121 ? 4.945 6.323 15.276 1.00 83.69 121 LYS A O 1
ATOM 995 N N . THR A 1 122 ? 6.692 6.500 13.890 1.00 89.06 122 THR A N 1
ATOM 996 C CA . THR A 1 122 ? 6.202 7.675 13.169 1.00 89.06 122 THR A CA 1
ATOM 997 C C . THR A 1 122 ? 6.042 7.334 11.698 1.00 89.06 122 THR A C 1
ATOM 999 O O . THR A 1 122 ? 7.015 7.024 11.025 1.00 89.06 122 THR A O 1
ATOM 1002 N N . LEU A 1 123 ? 4.814 7.423 11.196 1.00 92.25 123 LEU A N 1
ATOM 1003 C CA . LEU A 1 123 ? 4.478 7.248 9.789 1.00 92.25 123 LEU A CA 1
ATOM 1004 C C . LEU A 1 123 ? 4.347 8.621 9.133 1.00 92.25 123 LEU A C 1
ATOM 1006 O O . LEU A 1 123 ? 3.414 9.358 9.457 1.00 92.25 123 LEU A O 1
ATOM 1010 N N . LEU A 1 124 ? 5.257 8.962 8.220 1.00 92.75 124 LEU A N 1
ATOM 1011 C CA . LEU A 1 124 ? 5.231 10.215 7.464 1.00 92.75 124 LEU A CA 1
ATOM 1012 C C . LEU A 1 124 ? 4.613 10.005 6.072 1.00 92.75 124 LEU A C 1
ATOM 1014 O O . LEU A 1 124 ? 5.063 9.175 5.292 1.00 92.75 124 LEU A O 1
ATOM 1018 N N . PHE A 1 125 ? 3.583 10.786 5.757 1.00 94.19 125 PHE A N 1
ATOM 1019 C CA . PHE A 1 125 ? 2.846 10.763 4.496 1.00 94.19 125 PHE A CA 1
ATOM 1020 C C . PHE A 1 125 ? 3.102 12.063 3.721 1.00 94.19 125 PHE A C 1
ATOM 1022 O O . PHE A 1 125 ? 2.447 13.087 3.957 1.00 94.19 125 PHE A O 1
ATOM 1029 N N . GLU A 1 126 ? 4.064 12.029 2.803 1.00 93.25 126 GLU A N 1
ATOM 1030 C CA . GLU A 1 126 ? 4.489 13.178 1.993 1.00 93.25 126 GLU A CA 1
ATOM 1031 C C . GLU A 1 126 ? 3.700 13.271 0.679 1.00 93.25 126 GLU A C 1
ATOM 1033 O O . GLU A 1 126 ? 3.408 14.352 0.161 1.00 93.25 126 GLU A O 1
ATOM 1038 N N . GLN A 1 127 ? 3.340 12.119 0.114 1.00 93.44 127 GLN A N 1
ATOM 1039 C CA . GLN A 1 127 ? 2.760 12.003 -1.216 1.00 93.44 127 GLN A CA 1
ATOM 1040 C C . GLN A 1 127 ? 1.230 12.058 -1.194 1.00 93.44 127 GLN A C 1
ATOM 1042 O O . GLN A 1 127 ? 0.617 12.492 -2.180 1.00 93.44 127 GLN A O 1
ATOM 1047 N N . LEU A 1 128 ? 0.563 11.609 -0.128 1.00 94.19 128 LEU A N 1
ATOM 1048 C CA . LEU A 1 128 ? -0.896 11.668 -0.002 1.00 94.19 128 LEU A CA 1
ATOM 1049 C C . LEU A 1 128 ? -1.396 13.112 0.132 1.00 94.19 128 LEU A C 1
ATOM 1051 O O . LEU A 1 128 ? -0.965 13.895 0.970 1.00 94.19 128 LEU A O 1
ATOM 1055 N N . THR A 1 129 ? -2.387 13.480 -0.682 1.00 92.69 129 THR A N 1
ATOM 1056 C CA . THR A 1 129 ? -2.993 14.817 -0.573 1.00 92.69 129 THR A CA 1
ATOM 1057 C C . THR A 1 129 ? -3.910 14.914 0.648 1.00 92.69 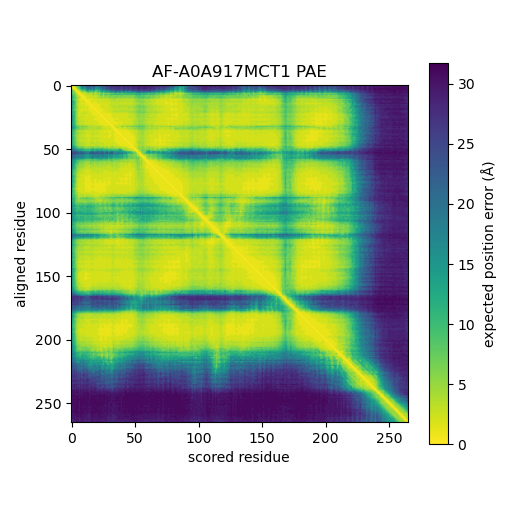129 THR A C 1
ATOM 1059 O O . THR A 1 129 ? -4.543 13.934 1.033 1.00 92.69 129 THR A O 1
ATOM 1062 N N . LYS A 1 130 ? -4.136 16.128 1.171 1.00 89.00 130 LYS A N 1
ATOM 1063 C CA . LYS A 1 130 ? -5.111 16.386 2.256 1.00 89.00 130 LYS A CA 1
ATOM 1064 C C . LYS A 1 130 ? -6.515 15.825 1.975 1.00 89.00 130 LYS A C 1
ATOM 1066 O O . LYS A 1 130 ? -7.264 15.466 2.879 1.00 89.00 130 LYS A O 1
ATOM 1071 N N . ALA A 1 131 ? -6.917 15.779 0.704 1.00 91.12 131 ALA A N 1
ATOM 1072 C CA . ALA A 1 131 ? -8.197 15.202 0.309 1.00 91.12 131 ALA A CA 1
ATOM 1073 C C . ALA A 1 131 ? -8.201 13.666 0.379 1.00 91.12 131 ALA A C 1
ATOM 1075 O O . ALA A 1 131 ? -9.257 13.091 0.646 1.00 91.12 131 ALA A O 1
ATOM 1076 N N . GLU A 1 132 ? -7.060 13.034 0.097 1.00 94.44 132 GLU A N 1
ATOM 1077 C CA . GLU A 1 132 ? -6.842 11.585 0.161 1.00 94.44 132 GLU A CA 1
ATOM 1078 C C . GLU A 1 132 ? -6.672 11.126 1.610 1.00 94.44 132 GLU A C 1
ATOM 1080 O O . GLU A 1 132 ? -7.293 10.143 1.985 1.00 94.44 132 GLU A O 1
ATOM 1085 N N . THR A 1 133 ? -5.982 11.877 2.467 1.00 91.56 133 THR A N 1
ATOM 1086 C CA . THR A 1 133 ? -5.890 11.542 3.898 1.00 91.56 133 THR A CA 1
ATOM 1087 C C . THR A 1 133 ? -7.244 11.618 4.612 1.00 91.56 133 THR A C 1
ATOM 1089 O O . THR A 1 133 ? -7.579 10.764 5.421 1.00 91.56 133 THR A O 1
ATOM 1092 N N . LYS A 1 134 ? -8.120 12.561 4.242 1.00 90.56 134 LYS A N 1
ATOM 1093 C CA . LYS A 1 134 ? -9.506 12.593 4.760 1.00 90.56 134 LYS A CA 1
ATOM 1094 C C . LYS A 1 134 ? -10.388 11.444 4.253 1.00 90.56 134 LYS A C 1
ATOM 1096 O O . LYS A 1 134 ? -11.420 11.132 4.852 1.00 90.56 134 LYS A O 1
ATOM 1101 N N . ASN A 1 135 ? -10.062 10.888 3.088 1.00 93.75 135 ASN A N 1
ATOM 1102 C CA . ASN A 1 135 ? -10.820 9.817 2.451 1.00 93.75 135 ASN A CA 1
ATOM 1103 C C . ASN A 1 135 ? -9.923 9.058 1.473 1.00 93.75 135 ASN A C 1
ATOM 1105 O O . ASN A 1 135 ? -9.860 9.400 0.283 1.00 93.75 135 ASN A O 1
ATOM 1109 N N . ILE A 1 136 ? -9.276 8.005 1.969 1.00 95.56 136 ILE A N 1
ATOM 1110 C CA . ILE A 1 136 ? -8.279 7.254 1.198 1.00 95.56 136 ILE A CA 1
ATOM 1111 C C . ILE A 1 136 ? -8.898 6.546 -0.012 1.00 95.56 136 ILE A C 1
ATOM 1113 O O . ILE A 1 136 ? -8.257 6.364 -1.043 1.00 95.56 136 ILE A O 1
ATOM 1117 N N . GLY A 1 137 ? -10.209 6.301 0.022 1.00 95.81 137 GLY A N 1
ATOM 1118 C CA . GLY A 1 137 ? -10.976 5.795 -1.111 1.00 95.81 137 GLY A CA 1
ATOM 1119 C C . GLY A 1 137 ? -10.924 6.714 -2.336 1.00 95.81 137 GLY A C 1
ATOM 1120 O O . GLY A 1 137 ? -11.145 6.245 -3.451 1.00 95.81 137 GLY A O 1
ATOM 1121 N N . LYS A 1 138 ? -10.606 8.011 -2.180 1.00 96.06 138 LYS A N 1
ATOM 1122 C CA . LYS A 1 138 ? -10.321 8.901 -3.321 1.00 96.06 138 LYS A CA 1
ATOM 1123 C C . LYS A 1 138 ? -9.036 8.508 -4.044 1.00 96.06 138 LYS A C 1
ATOM 1125 O O . LYS A 1 138 ? -9.027 8.547 -5.272 1.00 96.06 138 LYS A O 1
ATOM 1130 N N . PHE A 1 139 ? -7.985 8.147 -3.307 1.00 97.19 139 PHE A N 1
ATOM 1131 C CA . PHE A 1 139 ? -6.748 7.635 -3.891 1.00 97.19 139 PHE A CA 1
ATOM 1132 C C . PHE A 1 139 ? -7.016 6.297 -4.578 1.00 97.19 139 PHE A C 1
ATOM 1134 O O . PHE A 1 139 ? -6.788 6.196 -5.777 1.00 97.19 139 PHE A O 1
ATOM 1141 N N . ILE A 1 140 ? -7.615 5.332 -3.868 1.00 97.06 140 ILE A N 1
ATOM 1142 C CA . ILE A 1 140 ? -7.885 3.978 -4.385 1.00 97.06 140 ILE A CA 1
ATOM 1143 C C . ILE A 1 140 ? -8.682 4.031 -5.698 1.00 97.06 140 ILE A C 1
ATOM 1145 O O . ILE A 1 140 ? -8.294 3.442 -6.703 1.00 97.06 140 ILE A O 1
ATOM 1149 N N . LYS A 1 141 ? -9.764 4.822 -5.739 1.00 95.88 141 LYS A N 1
ATOM 1150 C CA . LYS A 1 141 ? -10.564 4.998 -6.963 1.00 95.88 141 LYS A CA 1
ATOM 1151 C C . LYS A 1 141 ? -9.766 5.612 -8.109 1.00 95.88 141 LYS A C 1
ATOM 1153 O O . LYS A 1 141 ? -9.980 5.244 -9.258 1.00 95.88 141 LYS A O 1
ATOM 1158 N N . LYS A 1 142 ? -8.888 6.579 -7.827 1.00 96.12 142 LYS A N 1
ATOM 1159 C CA . LYS A 1 142 ? -8.033 7.180 -8.857 1.00 96.12 142 LYS A CA 1
ATOM 1160 C C . LYS A 1 142 ? -6.968 6.196 -9.333 1.00 96.12 142 LYS A C 1
ATOM 1162 O O . LYS A 1 142 ? -6.751 6.140 -10.536 1.00 96.12 142 LYS A O 1
ATOM 1167 N N . PHE A 1 143 ? -6.369 5.429 -8.424 1.00 96.81 143 PHE A N 1
ATOM 1168 C CA . PHE A 1 143 ? -5.367 4.401 -8.701 1.00 96.81 143 PHE A CA 1
ATOM 1169 C C . PHE A 1 143 ? -5.903 3.384 -9.718 1.00 96.81 143 PHE A C 1
ATOM 1171 O O . PHE A 1 143 ? -5.325 3.224 -10.791 1.00 96.81 143 PHE A O 1
ATOM 1178 N N . PHE A 1 144 ? -7.093 2.827 -9.464 1.00 96.44 144 PHE A N 1
ATOM 1179 C CA . PHE A 1 144 ? -7.738 1.877 -10.380 1.00 96.44 144 PHE A CA 1
ATOM 1180 C C . PHE A 1 144 ? -8.446 2.506 -11.591 1.00 96.44 144 PHE A C 1
ATOM 1182 O O . PHE A 1 144 ? -8.960 1.799 -12.454 1.00 96.44 144 PHE A O 1
ATOM 1189 N N . ARG A 1 145 ? -8.489 3.842 -11.670 1.00 94.88 145 ARG A N 1
ATOM 1190 C CA . ARG A 1 145 ? -8.891 4.573 -12.882 1.00 94.88 145 ARG A CA 1
ATOM 1191 C C . ARG A 1 145 ? -7.703 4.821 -13.810 1.00 94.88 145 ARG A C 1
ATOM 1193 O O . ARG A 1 145 ? -7.918 5.094 -14.983 1.00 94.88 145 ARG A O 1
ATOM 1200 N N . VAL A 1 146 ? -6.472 4.813 -13.287 1.00 93.06 146 VAL A N 1
ATOM 1201 C CA . VAL A 1 146 ? -5.271 4.909 -14.129 1.00 93.06 146 VAL A CA 1
ATOM 1202 C C . VAL A 1 146 ? -5.047 3.600 -14.864 1.00 93.06 146 VAL A C 1
ATOM 1204 O O . VAL A 1 146 ? -4.859 3.645 -16.069 1.00 93.06 146 VAL A O 1
ATOM 1207 N N . LEU A 1 147 ? -5.120 2.476 -14.150 1.00 93.94 147 LEU A N 1
ATOM 1208 C CA . LEU A 1 147 ? -5.082 1.129 -14.713 1.00 93.94 147 LEU A CA 1
ATOM 1209 C C . LEU A 1 147 ? -6.063 0.242 -13.941 1.00 93.94 147 LEU A C 1
ATOM 1211 O O . LEU A 1 147 ? -6.195 0.355 -12.722 1.00 93.94 147 LEU A O 1
ATOM 1215 N N . THR A 1 148 ? -6.749 -0.656 -14.635 1.00 95.38 148 THR A N 1
ATOM 1216 C CA . THR A 1 148 ? -7.528 -1.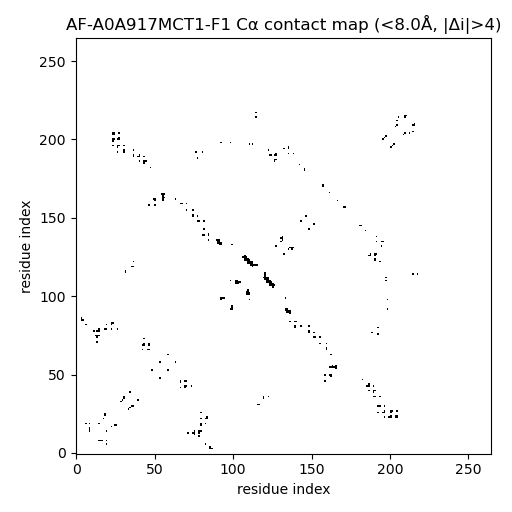743 -14.033 1.00 95.38 148 THR A CA 1
ATOM 1217 C C . THR A 1 148 ? -6.610 -2.740 -13.317 1.00 95.38 148 THR A C 1
ATOM 1219 O O . THR A 1 148 ? -5.403 -2.756 -13.540 1.00 95.38 148 THR A O 1
ATOM 1222 N N . LEU A 1 149 ? -7.163 -3.625 -12.475 1.00 96.38 149 LEU A N 1
ATOM 1223 C CA . LEU A 1 149 ? -6.356 -4.654 -11.797 1.00 96.38 149 LEU A CA 1
ATOM 1224 C C . LEU A 1 149 ? -5.535 -5.499 -12.784 1.00 96.38 149 LEU A C 1
ATOM 1226 O O . LEU A 1 149 ? -4.359 -5.746 -12.547 1.00 96.38 149 LEU A O 1
ATOM 1230 N N . ARG A 1 150 ? -6.146 -5.910 -13.901 1.00 95.38 150 ARG A N 1
ATOM 1231 C CA . ARG A 1 150 ? -5.472 -6.714 -14.927 1.00 95.38 150 ARG A CA 1
ATOM 1232 C C . ARG A 1 150 ? -4.345 -5.938 -15.610 1.00 95.38 150 ARG A C 1
ATOM 1234 O O . ARG A 1 150 ? -3.328 -6.526 -15.946 1.00 95.38 150 ARG A O 1
ATOM 1241 N N . GLU A 1 151 ? -4.524 -4.641 -15.829 1.00 94.12 151 GLU A N 1
ATOM 1242 C CA . GLU A 1 151 ? -3.483 -3.792 -16.416 1.00 94.12 151 GLU A CA 1
ATOM 1243 C C . GLU A 1 151 ? -2.344 -3.521 -15.430 1.00 94.12 151 GLU A C 1
ATOM 1245 O O . GLU A 1 151 ? -1.196 -3.514 -15.849 1.00 94.12 151 GLU A O 1
ATOM 1250 N N . TRP A 1 152 ? -2.629 -3.376 -14.131 1.00 95.31 152 TRP A N 1
ATOM 1251 C CA . TRP A 1 152 ? -1.585 -3.346 -13.104 1.00 95.31 152 TRP A CA 1
ATOM 125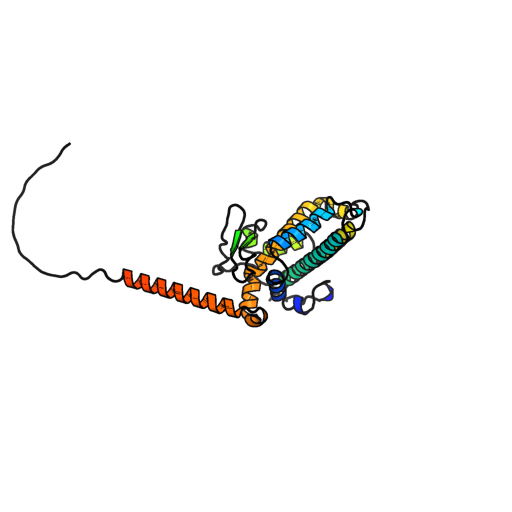2 C C . TRP A 1 152 ? -0.812 -4.663 -13.036 1.00 95.31 152 TRP A C 1
ATOM 1254 O O . TRP A 1 152 ? 0.408 -4.640 -12.969 1.00 95.31 152 TRP A O 1
ATOM 1264 N N . GLN A 1 153 ? -1.507 -5.803 -13.076 1.00 95.44 153 GLN A N 1
ATOM 1265 C CA . GLN A 1 153 ? -0.881 -7.128 -13.119 1.00 95.44 153 GLN A CA 1
ATOM 1266 C C . GLN A 1 153 ? 0.069 -7.266 -14.314 1.00 95.44 153 GLN A C 1
ATOM 1268 O O . GLN A 1 153 ? 1.191 -7.712 -14.126 1.00 95.44 153 GLN A O 1
ATOM 1273 N N . ARG A 1 154 ? -0.361 -6.839 -15.509 1.00 92.81 154 ARG A N 1
ATOM 1274 C CA . ARG A 1 154 ? 0.484 -6.834 -16.714 1.00 92.81 154 ARG A CA 1
ATOM 1275 C C . ARG A 1 154 ? 1.671 -5.891 -16.585 1.00 92.81 154 ARG A C 1
ATOM 1277 O O . ARG A 1 154 ? 2.783 -6.337 -16.773 1.00 92.81 154 ARG A O 1
ATOM 1284 N N . LEU A 1 155 ? 1.450 -4.648 -16.153 1.00 90.81 155 LEU A N 1
ATOM 1285 C CA . LEU A 1 155 ? 2.544 -3.699 -15.942 1.00 90.81 155 LEU A CA 1
ATOM 1286 C C . LEU A 1 155 ? 3.604 -4.258 -14.983 1.00 90.81 155 LEU A C 1
ATOM 1288 O O . LEU A 1 155 ? 4.787 -4.055 -15.209 1.00 90.81 155 LEU A O 1
ATOM 1292 N N . MET A 1 156 ? 3.199 -4.926 -13.899 1.00 91.81 156 MET A N 1
ATOM 1293 C CA . MET A 1 156 ? 4.163 -5.531 -12.977 1.00 91.81 156 MET A CA 1
ATOM 1294 C C . MET A 1 156 ? 4.909 -6.718 -13.603 1.00 91.81 156 MET A C 1
ATOM 1296 O O . MET A 1 156 ? 6.055 -6.926 -13.226 1.00 91.81 156 MET A O 1
ATOM 1300 N N . ASP A 1 157 ? 4.295 -7.468 -14.529 1.00 89.81 157 ASP A N 1
ATOM 1301 C CA . ASP A 1 157 ? 4.987 -8.514 -15.300 1.00 89.81 157 ASP A CA 1
ATOM 1302 C C . ASP A 1 157 ? 5.995 -7.894 -16.268 1.00 89.81 157 ASP A C 1
ATOM 1304 O O . ASP A 1 157 ? 7.145 -8.312 -16.270 1.00 89.81 157 ASP A O 1
ATOM 1308 N N . ASP A 1 158 ? 5.581 -6.865 -17.013 1.00 86.31 158 ASP A N 1
ATOM 1309 C CA . ASP A 1 158 ? 6.437 -6.150 -17.962 1.00 86.31 158 ASP A CA 1
ATOM 1310 C C . ASP A 1 158 ? 7.656 -5.565 -17.223 1.00 86.31 158 ASP A C 1
ATOM 1312 O O . ASP A 1 158 ? 8.795 -5.837 -17.583 1.00 86.31 158 ASP A O 1
ATOM 1316 N N . LEU A 1 159 ? 7.428 -4.878 -16.091 1.00 84.56 159 LEU A N 1
ATOM 1317 C CA . LEU A 1 159 ? 8.505 -4.360 -15.237 1.00 84.56 159 LEU A CA 1
ATOM 1318 C C . LEU A 1 159 ? 9.439 -5.466 -14.729 1.00 84.56 159 LEU A C 1
ATOM 1320 O O . LEU A 1 159 ? 10.622 -5.208 -14.531 1.00 84.56 159 LEU A O 1
ATOM 1324 N N . GLN A 1 160 ? 8.909 -6.663 -14.469 1.00 86.44 160 GLN A N 1
ATOM 1325 C CA . GLN A 1 160 ? 9.705 -7.800 -14.021 1.00 86.44 160 GLN A CA 1
ATOM 1326 C C . GLN A 1 160 ? 10.560 -8.367 -15.155 1.00 86.44 160 GLN A C 1
ATOM 1328 O O . GLN A 1 160 ? 11.706 -8.728 -14.914 1.00 86.44 160 GLN A O 1
ATOM 1333 N N . GLU A 1 161 ? 9.999 -8.479 -16.358 1.00 82.44 161 GLU A N 1
ATOM 1334 C CA . GLU A 1 161 ? 10.677 -8.977 -17.556 1.00 82.44 161 GLU A CA 1
ATOM 1335 C C . GLU A 1 161 ? 11.820 -8.044 -17.967 1.00 82.44 161 GLU A C 1
ATOM 1337 O O . GLU A 1 161 ? 12.944 -8.509 -18.171 1.00 82.44 161 GLU A O 1
ATOM 1342 N N . ASP A 1 162 ? 11.583 -6.730 -17.922 1.00 76.38 162 ASP A N 1
ATOM 1343 C CA . ASP A 1 162 ? 12.584 -5.707 -18.241 1.00 76.38 162 ASP A CA 1
ATOM 1344 C C . ASP A 1 162 ? 13.826 -5.760 -17.337 1.00 76.38 162 ASP A C 1
ATOM 1346 O O . ASP A 1 162 ? 14.885 -5.249 -17.698 1.00 76.38 162 ASP A O 1
ATOM 1350 N N . PHE A 1 163 ? 13.738 -6.364 -16.146 1.00 72.19 163 PHE A N 1
ATOM 1351 C CA . PHE A 1 163 ? 14.917 -6.557 -15.295 1.00 72.19 163 PHE A CA 1
ATOM 1352 C C . PHE A 1 163 ? 15.924 -7.554 -15.876 1.00 72.19 163 PHE A C 1
ATOM 1354 O O . PHE A 1 163 ? 17.061 -7.583 -15.406 1.00 72.19 163 PHE A O 1
ATOM 1361 N N . PHE A 1 164 ? 15.517 -8.379 -16.845 1.00 70.25 164 PHE A N 1
ATOM 1362 C CA . PHE A 1 164 ? 16.308 -9.488 -17.383 1.00 70.25 164 PHE A CA 1
ATOM 1363 C C . PHE A 1 164 ? 16.542 -9.403 -18.894 1.00 70.25 164 PHE A C 1
ATOM 1365 O O . PHE A 1 164 ? 17.376 -10.147 -19.409 1.00 70.25 164 PHE A O 1
ATOM 1372 N N . THR A 1 165 ? 15.845 -8.519 -19.611 1.00 67.31 165 THR A N 1
ATOM 1373 C CA . THR A 1 165 ? 15.984 -8.361 -21.064 1.00 67.31 165 THR A CA 1
ATOM 1374 C C . THR A 1 165 ? 16.675 -7.049 -21.420 1.00 67.31 165 THR A C 1
ATOM 1376 O O . THR A 1 165 ? 16.269 -5.985 -20.968 1.00 67.31 165 THR A O 1
ATOM 1379 N N . VAL A 1 166 ? 17.697 -7.117 -22.278 1.00 57.19 166 VAL A N 1
ATOM 1380 C CA . VAL A 1 166 ? 18.385 -5.939 -22.854 1.00 57.19 166 VAL A CA 1
ATOM 1381 C C . VAL A 1 166 ? 17.579 -5.326 -24.018 1.00 57.19 166 VAL A C 1
ATOM 1383 O O . VAL A 1 166 ? 17.952 -4.287 -24.560 1.00 57.19 166 VAL A O 1
ATOM 1386 N N . ASP A 1 167 ? 16.470 -5.960 -24.413 1.00 52.78 167 ASP A N 1
ATOM 1387 C CA . ASP A 1 167 ? 15.706 -5.591 -25.602 1.00 52.78 167 ASP A CA 1
ATOM 1388 C C . ASP A 1 167 ? 15.004 -4.228 -25.494 1.00 52.78 167 ASP A C 1
ATOM 1390 O O . ASP A 1 167 ? 14.536 -3.794 -24.442 1.00 52.78 167 ASP A O 1
ATOM 1394 N N . ASP A 1 168 ? 14.976 -3.557 -26.649 1.00 49.62 168 ASP A N 1
ATOM 1395 C CA . ASP A 1 168 ? 14.485 -2.204 -26.895 1.00 49.62 168 ASP A CA 1
ATOM 1396 C C . ASP A 1 168 ? 13.127 -1.960 -26.220 1.00 49.62 168 ASP A C 1
ATOM 1398 O O . ASP A 1 168 ? 12.222 -2.788 -26.345 1.00 49.62 168 ASP A O 1
ATOM 1402 N N . LEU A 1 169 ? 12.985 -0.794 -25.570 1.00 49.09 169 LEU A N 1
ATOM 1403 C CA . LEU A 1 169 ? 11.891 -0.271 -24.715 1.00 49.09 169 LEU A CA 1
ATOM 1404 C C . LEU A 1 169 ? 10.456 -0.354 -25.292 1.00 49.09 169 LEU A C 1
ATOM 1406 O O . LEU A 1 169 ? 9.520 0.235 -24.751 1.00 49.09 169 LEU A O 1
ATOM 1410 N N . SER A 1 170 ? 10.278 -1.048 -26.407 1.00 45.69 170 SER A N 1
ATOM 1411 C CA . SER A 1 170 ? 9.083 -1.294 -27.200 1.00 45.69 170 SER A CA 1
ATOM 1412 C C . SER A 1 170 ? 7.877 -1.864 -26.441 1.00 45.69 170 SER A C 1
ATOM 1414 O O . SER A 1 170 ? 6.757 -1.444 -26.735 1.00 45.69 170 SER A O 1
ATOM 1416 N N . SER A 1 171 ? 8.058 -2.700 -25.412 1.00 52.03 171 SER A N 1
ATOM 1417 C CA . SER A 1 171 ? 6.974 -3.120 -24.496 1.00 52.03 171 SER A CA 1
ATOM 1418 C C . SER A 1 171 ? 6.486 -1.949 -23.623 1.00 52.03 171 SER A C 1
ATOM 1420 O O . SER A 1 171 ? 5.283 -1.696 -23.503 1.00 52.03 171 SER A O 1
ATOM 1422 N N . LEU A 1 172 ? 7.422 -1.143 -23.109 1.00 53.97 172 LEU A N 1
ATOM 1423 C CA . LEU A 1 172 ? 7.154 0.085 -22.360 1.00 53.97 172 LEU A CA 1
ATOM 1424 C C . LEU A 1 172 ? 6.534 1.200 -23.225 1.00 53.97 172 LEU A C 1
ATOM 1426 O O . LEU A 1 172 ? 5.838 2.065 -22.686 1.00 53.97 172 LEU A O 1
ATOM 1430 N N . ILE A 1 173 ? 6.729 1.208 -24.553 1.00 49.78 173 ILE A N 1
ATOM 1431 C CA . ILE A 1 173 ? 6.164 2.235 -25.459 1.00 49.78 173 ILE A CA 1
ATOM 1432 C C . ILE A 1 173 ? 4.644 2.376 -25.277 1.00 49.78 173 ILE A C 1
ATOM 1434 O O . ILE A 1 173 ? 4.125 3.493 -25.313 1.00 49.78 173 ILE A O 1
ATOM 1438 N N . MET A 1 174 ? 3.938 1.288 -24.951 1.00 53.00 174 MET A N 1
ATOM 1439 C CA . MET A 1 174 ? 2.489 1.293 -24.693 1.00 53.00 174 MET A CA 1
ATOM 1440 C C . MET A 1 174 ? 2.060 2.215 -23.536 1.00 53.00 174 MET A C 1
ATOM 1442 O O . MET A 1 174 ? 0.900 2.628 -23.464 1.00 53.00 174 MET A O 1
ATOM 1446 N N . TYR A 1 175 ? 2.982 2.582 -22.644 1.00 55.97 175 TYR A N 1
ATOM 1447 C CA . TYR A 1 175 ? 2.722 3.433 -21.485 1.00 55.97 175 TYR A CA 1
ATOM 1448 C C . TYR A 1 175 ? 3.475 4.774 -21.530 1.00 55.97 175 TYR A C 1
ATOM 1450 O O . TYR A 1 175 ? 3.395 5.529 -20.554 1.00 55.97 175 TYR A O 1
ATOM 1458 N N . GLN A 1 176 ? 4.161 5.119 -22.633 1.00 61.25 176 GLN A N 1
ATOM 1459 C CA . GLN A 1 176 ? 5.059 6.286 -22.714 1.00 61.25 176 GLN A CA 1
ATOM 1460 C C . GLN A 1 176 ? 4.421 7.603 -22.247 1.00 61.25 176 GLN A C 1
ATOM 1462 O O . GLN A 1 176 ? 4.997 8.321 -21.426 1.00 61.25 176 GLN A O 1
ATOM 1467 N N . GLU A 1 177 ? 3.190 7.884 -22.672 1.00 63.50 177 GLU A N 1
ATOM 1468 C CA . GLU A 1 177 ? 2.481 9.110 -22.281 1.00 63.50 177 GLU A CA 1
ATOM 1469 C C . GLU A 1 177 ? 1.982 9.084 -20.821 1.00 63.50 177 GLU A C 1
ATOM 1471 O O . GLU A 1 177 ? 1.736 10.126 -20.208 1.00 63.50 177 GLU A O 1
ATOM 1476 N N . ASN A 1 178 ? 1.872 7.895 -20.218 1.00 74.12 178 ASN A N 1
ATOM 1477 C CA . ASN A 1 178 ? 1.287 7.688 -18.896 1.00 74.12 178 ASN A CA 1
ATOM 1478 C C . ASN A 1 178 ? 2.286 7.263 -17.805 1.00 74.12 178 ASN A C 1
ATOM 1480 O O . ASN A 1 178 ? 1.897 7.285 -16.634 1.00 74.12 178 ASN A O 1
ATOM 1484 N N . PHE A 1 179 ? 3.562 6.975 -18.097 1.00 79.38 179 PHE A N 1
ATOM 1485 C CA . PHE A 1 179 ? 4.540 6.542 -17.077 1.00 79.38 179 PHE A CA 1
ATOM 1486 C C . PHE A 1 179 ? 4.659 7.491 -15.904 1.00 79.38 179 PHE A C 1
ATOM 1488 O O . PHE A 1 179 ? 4.643 7.074 -14.747 1.00 79.38 179 PHE A O 1
ATOM 1495 N N . LYS A 1 180 ? 4.756 8.795 -16.178 1.00 82.69 180 LYS A N 1
ATOM 1496 C CA . LYS A 1 180 ? 4.866 9.801 -15.115 1.00 82.69 180 LYS A CA 1
ATOM 1497 C C . LYS A 1 180 ? 3.678 9.715 -14.158 1.00 82.69 180 LYS A C 1
ATOM 1499 O O . LYS A 1 180 ? 3.836 9.903 -12.953 1.00 82.69 180 LYS A O 1
ATOM 1504 N N . LYS A 1 181 ? 2.490 9.418 -14.688 1.00 89.56 181 LYS A N 1
ATOM 1505 C CA . LYS A 1 181 ? 1.265 9.248 -13.911 1.00 89.56 181 LYS A CA 1
ATOM 1506 C C . LYS A 1 181 ? 1.267 7.909 -13.174 1.00 89.56 181 LYS A C 1
ATOM 1508 O O . LYS A 1 181 ? 1.044 7.916 -11.970 1.00 89.56 181 LYS A O 1
ATOM 1513 N N . ILE A 1 182 ? 1.563 6.804 -13.854 1.00 90.50 182 ILE A N 1
ATOM 1514 C CA . ILE A 1 182 ? 1.643 5.452 -13.282 1.00 90.50 182 ILE A CA 1
ATOM 1515 C C . ILE A 1 182 ? 2.631 5.420 -12.112 1.00 90.50 182 ILE A C 1
ATOM 1517 O O . ILE A 1 182 ? 2.237 5.115 -10.988 1.00 90.50 182 ILE A O 1
ATOM 1521 N N . PHE A 1 183 ? 3.873 5.859 -12.324 1.00 90.12 183 PHE A N 1
ATOM 1522 C CA . PHE A 1 183 ? 4.896 5.898 -11.280 1.00 90.12 183 PHE A CA 1
ATOM 1523 C C . PHE A 1 183 ? 4.548 6.854 -10.143 1.00 90.12 183 PHE A C 1
ATOM 1525 O O . PHE A 1 183 ? 4.867 6.576 -8.993 1.00 90.12 183 PHE A O 1
ATOM 1532 N N . LYS A 1 184 ? 3.844 7.959 -10.418 1.00 92.69 184 LYS A N 1
ATOM 1533 C CA . LYS A 1 184 ? 3.315 8.823 -9.353 1.00 92.69 184 LYS A CA 1
ATOM 1534 C C . LYS A 1 184 ? 2.313 8.082 -8.461 1.00 92.69 184 LYS A C 1
ATOM 1536 O O . LYS A 1 184 ? 2.288 8.332 -7.260 1.00 92.69 184 LYS A O 1
ATOM 1541 N N . TYR A 1 185 ? 1.478 7.211 -9.024 1.00 95.56 185 TYR A N 1
ATOM 1542 C CA . TYR A 1 185 ? 0.536 6.405 -8.244 1.00 95.56 185 TYR A CA 1
ATOM 1543 C C . TYR A 1 185 ? 1.219 5.231 -7.536 1.00 95.56 185 TYR A C 1
ATOM 1545 O O . TYR A 1 185 ? 0.889 4.995 -6.377 1.00 95.56 185 TYR A O 1
ATOM 1553 N N . LEU A 1 186 ? 2.199 4.568 -8.162 1.00 94.62 186 LEU A N 1
ATOM 1554 C CA . LEU A 1 186 ? 3.010 3.539 -7.496 1.00 94.62 186 LEU A CA 1
ATOM 1555 C C . LEU A 1 186 ? 3.768 4.112 -6.296 1.00 94.62 186 LEU A C 1
ATOM 1557 O O . LEU A 1 186 ? 3.666 3.564 -5.210 1.00 94.62 186 LEU A O 1
ATOM 1561 N N . LYS A 1 187 ? 4.414 5.277 -6.429 1.00 94.44 187 LYS A N 1
ATOM 1562 C CA . LYS A 1 187 ? 5.103 5.943 -5.304 1.00 94.44 187 LYS A CA 1
ATOM 1563 C C . LYS A 1 187 ? 4.184 6.308 -4.134 1.00 94.44 187 LYS A C 1
ATOM 1565 O O . LYS A 1 187 ? 4.645 6.411 -3.008 1.00 94.44 187 LYS A O 1
ATOM 1570 N N . LYS A 1 188 ? 2.890 6.515 -4.390 1.00 96.62 188 LYS A N 1
ATOM 1571 C CA . LYS A 1 188 ? 1.876 6.771 -3.351 1.00 96.62 188 LYS A CA 1
ATOM 1572 C C . LYS A 1 188 ? 1.330 5.490 -2.712 1.00 96.62 188 LYS A C 1
ATOM 1574 O O . LYS A 1 188 ? 0.639 5.584 -1.701 1.00 96.62 188 LYS A O 1
ATOM 1579 N N . LEU A 1 189 ? 1.559 4.321 -3.315 1.00 97.88 189 LEU A N 1
ATOM 1580 C CA . LEU A 1 189 ? 0.997 3.056 -2.846 1.00 97.88 189 LEU A CA 1
ATOM 1581 C C . LEU A 1 189 ? 1.481 2.694 -1.431 1.00 97.88 189 LEU A C 1
ATOM 1583 O O . LEU A 1 189 ? 0.604 2.412 -0.614 1.00 97.88 189 LEU A O 1
ATOM 1587 N N . PRO A 1 190 ? 2.787 2.768 -1.088 1.00 97.75 190 PRO A N 1
ATOM 1588 C CA . PRO A 1 190 ? 3.253 2.477 0.270 1.00 97.75 190 PRO A CA 1
ATOM 1589 C C . PRO A 1 190 ? 2.551 3.323 1.332 1.00 97.75 190 PRO A C 1
ATOM 1591 O O . PRO A 1 190 ? 1.969 2.785 2.273 1.00 97.75 190 PRO A O 1
ATOM 1594 N N . GLU A 1 191 ? 2.493 4.641 1.120 1.00 97.38 191 GLU A N 1
ATOM 1595 C CA . GLU A 1 191 ? 1.783 5.556 2.014 1.00 97.38 191 GLU A CA 1
ATOM 1596 C C . GLU A 1 191 ? 0.305 5.200 2.151 1.00 97.38 191 GLU A C 1
ATOM 1598 O O . GLU A 1 191 ? -0.232 5.208 3.253 1.00 97.38 191 GLU A O 1
ATOM 1603 N N . ALA A 1 192 ? -0.372 4.859 1.052 1.00 97.75 192 ALA A N 1
ATOM 1604 C CA . ALA A 1 192 ? -1.773 4.468 1.109 1.00 97.75 192 ALA A CA 1
ATOM 1605 C C . ALA A 1 192 ? -1.987 3.184 1.926 1.00 97.75 192 ALA A C 1
ATOM 1607 O O . ALA A 1 192 ? -2.943 3.121 2.697 1.00 97.75 192 ALA A O 1
ATOM 1608 N N . ILE A 1 193 ? -1.108 2.189 1.786 1.00 97.94 193 ILE A N 1
ATOM 1609 C CA . ILE A 1 193 ? -1.167 0.930 2.540 1.00 97.94 193 ILE A CA 1
ATOM 1610 C C . ILE A 1 193 ? -0.966 1.188 4.038 1.00 97.94 193 ILE A C 1
ATOM 1612 O O . ILE A 1 193 ? -1.821 0.805 4.838 1.00 97.94 193 ILE A O 1
ATOM 1616 N N . PHE A 1 194 ? 0.076 1.932 4.418 1.00 96.50 194 PHE A N 1
ATOM 1617 C CA . PHE A 1 194 ? 0.328 2.287 5.821 1.00 96.50 194 PHE A CA 1
ATOM 1618 C C . PHE A 1 194 ? -0.747 3.214 6.406 1.00 96.50 194 PHE A C 1
ATOM 1620 O O . PHE A 1 194 ? -1.098 3.116 7.582 1.00 96.50 194 PHE A O 1
ATOM 1627 N N . PHE A 1 195 ? -1.350 4.074 5.586 1.00 95.88 195 PHE A N 1
ATOM 1628 C CA . PHE A 1 195 ? -2.470 4.901 6.020 1.00 95.88 195 PHE A CA 1
ATOM 1629 C C . PHE A 1 195 ? -3.727 4.063 6.293 1.00 95.88 195 PHE A C 1
ATOM 1631 O O . PHE A 1 195 ? -4.430 4.287 7.281 1.00 95.88 195 PHE A O 1
ATOM 1638 N N . ILE A 1 196 ? -4.013 3.067 5.446 1.00 96.38 196 ILE A N 1
ATOM 1639 C CA . ILE A 1 196 ? -5.092 2.094 5.679 1.00 96.38 196 ILE A CA 1
ATOM 1640 C C . ILE A 1 196 ? -4.800 1.274 6.935 1.00 96.38 196 ILE A C 1
ATOM 1642 O O . ILE A 1 196 ? -5.723 1.025 7.714 1.00 96.38 196 ILE A O 1
ATOM 1646 N N . TYR A 1 197 ? -3.539 0.898 7.163 1.00 95.12 197 TYR A N 1
ATOM 1647 C CA . TYR A 1 197 ? -3.132 0.235 8.394 1.00 95.12 197 TYR A CA 1
ATOM 1648 C C . TYR A 1 197 ? -3.532 1.054 9.625 1.00 95.12 197 TYR A C 1
ATOM 1650 O O . TYR A 1 197 ? -4.371 0.606 10.409 1.00 95.12 197 TYR A O 1
ATOM 1658 N N . ALA A 1 198 ? -3.015 2.279 9.735 1.00 92.50 198 ALA A N 1
ATOM 1659 C CA . ALA A 1 198 ? -3.206 3.122 10.911 1.00 92.50 198 ALA A CA 1
ATOM 1660 C C . ALA A 1 198 ? -4.683 3.465 11.165 1.00 92.50 198 ALA A C 1
ATOM 1662 O O . ALA A 1 198 ? -5.133 3.502 12.308 1.00 92.50 198 ALA A O 1
ATOM 1663 N N . THR A 1 199 ? -5.456 3.693 10.098 1.00 91.81 199 THR A N 1
ATOM 1664 C CA . THR A 1 199 ? -6.818 4.244 10.209 1.00 91.81 199 THR A CA 1
ATOM 1665 C C . THR A 1 199 ? -7.948 3.222 10.128 1.00 91.81 199 THR A C 1
ATOM 1667 O O . THR A 1 199 ? -9.096 3.577 10.397 1.00 91.81 199 THR A O 1
ATOM 1670 N N . LYS A 1 200 ? -7.671 1.985 9.696 1.00 92.19 200 LYS A N 1
ATOM 1671 C CA . LYS A 1 200 ? -8.694 0.942 9.499 1.00 92.19 200 LYS A CA 1
ATOM 1672 C C . LYS A 1 200 ? -8.238 -0.420 9.994 1.00 92.19 200 LYS A C 1
ATOM 1674 O O . LYS A 1 200 ? -8.960 -1.054 10.759 1.00 92.19 200 LYS A O 1
ATOM 1679 N N . ALA A 1 201 ? -7.075 -0.890 9.545 1.00 91.81 201 ALA A N 1
ATOM 1680 C CA . ALA A 1 201 ? -6.630 -2.240 9.873 1.00 91.81 201 ALA A CA 1
ATOM 1681 C C . ALA A 1 201 ? -6.350 -2.387 11.367 1.00 91.81 201 ALA A C 1
ATOM 1683 O O . ALA A 1 201 ? -6.774 -3.374 11.957 1.00 91.81 201 ALA A O 1
ATOM 1684 N N . LYS A 1 202 ? -5.718 -1.377 11.977 1.00 88.19 202 LYS A N 1
ATOM 1685 C CA . LYS A 1 202 ? -5.423 -1.359 13.407 1.00 88.19 202 LYS A CA 1
ATOM 1686 C C . LYS A 1 202 ? -6.690 -1.505 14.251 1.00 88.19 202 LYS A C 1
ATOM 1688 O O . LYS A 1 202 ? -6.807 -2.435 15.034 1.00 88.19 202 LYS A O 1
ATOM 1693 N N . GLU A 1 203 ? -7.684 -0.650 14.040 1.00 87.31 203 GLU A N 1
ATOM 1694 C CA . GLU A 1 203 ? -8.958 -0.748 14.766 1.00 87.31 203 GLU A CA 1
ATOM 1695 C C . GLU A 1 203 ? -9.608 -2.134 14.586 1.00 87.31 203 GLU A C 1
ATOM 1697 O O . GLU A 1 203 ? -10.104 -2.735 15.538 1.00 87.31 203 GLU A O 1
ATOM 1702 N N . HIS A 1 204 ? -9.545 -2.693 13.373 1.00 88.06 204 HIS A N 1
ATOM 1703 C CA . HIS A 1 204 ? -10.078 -4.022 13.088 1.00 88.06 204 HIS A CA 1
ATOM 1704 C C . HIS A 1 204 ? -9.350 -5.144 13.848 1.00 88.06 204 HIS A C 1
ATOM 1706 O O . HIS A 1 204 ? -10.015 -6.012 14.417 1.00 88.06 204 HIS A O 1
ATOM 1712 N N . ILE A 1 205 ? -8.012 -5.135 13.891 1.00 88.25 205 ILE A N 1
ATOM 1713 C CA . ILE A 1 205 ? -7.239 -6.141 14.640 1.00 88.25 205 ILE A CA 1
ATOM 1714 C C . ILE A 1 205 ? -7.431 -5.985 16.150 1.00 88.25 205 ILE A C 1
ATOM 1716 O O . ILE A 1 205 ? -7.623 -6.987 16.830 1.00 88.25 205 ILE A O 1
ATOM 1720 N N . PHE A 1 206 ? -7.492 -4.757 16.671 1.00 82.69 206 PHE A N 1
ATOM 1721 C CA . PHE A 1 206 ? -7.747 -4.504 18.092 1.00 82.69 206 PHE A CA 1
ATOM 1722 C C . PHE A 1 206 ? -9.147 -4.950 18.521 1.00 82.69 206 PHE A C 1
ATOM 1724 O O . PHE A 1 206 ? -9.364 -5.314 19.669 1.00 82.69 206 PHE A O 1
ATOM 1731 N N . LYS A 1 207 ? -10.113 -4.966 17.603 1.00 85.62 207 LYS A N 1
ATOM 1732 C CA . LYS A 1 207 ? -11.469 -5.420 17.914 1.00 85.62 207 LYS A CA 1
ATOM 1733 C C . LYS A 1 207 ? -11.646 -6.937 17.825 1.00 85.62 207 LYS A C 1
ATOM 1735 O O . LYS A 1 207 ? -12.486 -7.490 18.529 1.00 85.62 207 LYS A O 1
ATOM 1740 N N . HIS A 1 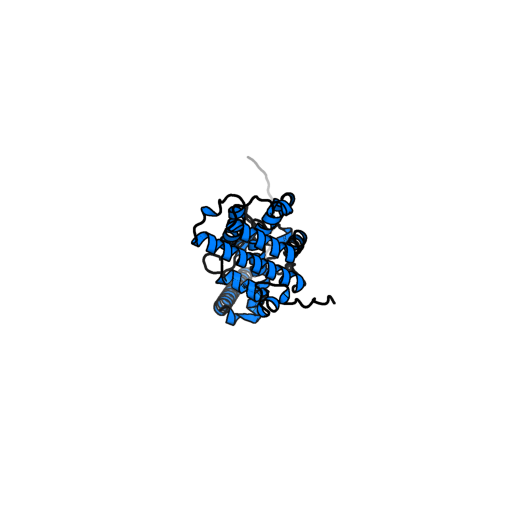208 ? -10.917 -7.603 16.930 1.00 85.94 208 HIS A N 1
ATOM 1741 C CA . HIS A 1 208 ? -11.227 -8.987 16.545 1.00 85.94 208 HIS A CA 1
ATOM 1742 C C . HIS A 1 208 ? -10.063 -9.976 16.674 1.00 85.94 208 HIS A C 1
ATOM 1744 O O . HIS A 1 208 ? -10.312 -11.177 16.671 1.00 85.94 208 HIS A O 1
ATOM 1750 N N . TYR A 1 209 ? -8.821 -9.500 16.786 1.00 82.44 209 TYR A N 1
ATOM 1751 C CA . TYR A 1 209 ? -7.608 -10.317 16.660 1.00 82.44 209 TYR A CA 1
ATOM 1752 C C . TYR A 1 209 ? -6.503 -9.926 17.662 1.00 82.44 209 TYR A C 1
ATOM 1754 O O . TYR A 1 209 ? -5.331 -10.199 17.417 1.00 82.44 209 TYR A O 1
ATOM 1762 N N . VAL A 1 210 ? -6.847 -9.304 18.799 1.00 79.75 210 VAL A N 1
ATOM 1763 C CA . VAL A 1 210 ? -5.880 -8.813 19.810 1.00 79.75 210 VAL A CA 1
ATOM 1764 C C . VAL A 1 210 ? -4.841 -9.874 20.178 1.00 79.75 210 VAL A C 1
ATOM 1766 O O . VAL A 1 210 ? -3.644 -9.588 20.152 1.00 79.75 210 VAL A O 1
ATOM 1769 N N . ALA A 1 211 ? -5.301 -11.097 20.459 1.00 76.06 211 ALA A N 1
ATOM 1770 C CA . ALA A 1 211 ? -4.437 -12.192 20.889 1.00 76.06 211 ALA A CA 1
ATOM 1771 C C . ALA A 1 211 ? -3.508 -12.707 19.787 1.00 76.06 211 ALA A C 1
ATOM 1773 O O . ALA A 1 211 ? -2.352 -13.043 20.035 1.00 76.06 211 ALA A O 1
ATOM 1774 N N . GLU A 1 212 ? -3.982 -12.720 18.541 1.00 74.00 212 GLU A N 1
ATOM 1775 C CA . GLU A 1 212 ? -3.177 -13.166 17.401 1.00 74.00 212 GLU A CA 1
ATOM 1776 C C . GLU A 1 212 ? -2.031 -12.190 17.099 1.00 74.00 212 GLU A C 1
ATOM 1778 O O . GLU A 1 212 ? -0.959 -12.610 16.666 1.00 74.00 212 GLU A O 1
ATOM 1783 N N . PHE A 1 213 ? -2.222 -10.899 17.386 1.00 69.25 213 PHE A N 1
ATOM 1784 C CA . PHE A 1 213 ? -1.223 -9.853 17.153 1.00 69.25 213 PHE A CA 1
ATOM 1785 C C . PHE A 1 213 ? -0.390 -9.490 18.392 1.00 69.25 213 PHE A C 1
ATOM 1787 O O . PHE A 1 213 ? 0.431 -8.571 18.311 1.00 69.25 213 PHE A O 1
ATOM 1794 N N . ARG A 1 214 ? -0.567 -10.215 19.510 1.00 74.00 214 ARG A N 1
ATOM 1795 C CA . ARG A 1 214 ? 0.096 -9.964 20.804 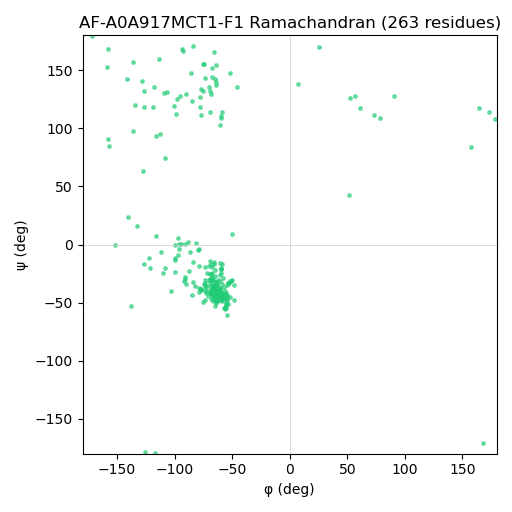1.00 74.00 214 ARG A CA 1
ATOM 1796 C C . ARG A 1 214 ? -0.057 -8.511 21.267 1.00 74.00 214 ARG A C 1
ATOM 1798 O O . ARG A 1 214 ? 0.913 -7.866 21.666 1.00 74.00 214 ARG A O 1
ATOM 1805 N N . LEU A 1 215 ? -1.263 -7.964 21.108 1.00 68.62 215 LEU A N 1
ATOM 1806 C CA . LEU A 1 215 ? -1.561 -6.557 21.386 1.00 68.62 215 LEU A CA 1
ATOM 1807 C C . LEU A 1 215 ? -2.032 -6.306 22.827 1.00 68.62 215 LEU A C 1
ATOM 1809 O O . LEU A 1 215 ? -2.309 -5.164 23.191 1.00 68.62 215 LEU A O 1
ATOM 1813 N N . GLU A 1 216 ? -2.114 -7.343 23.662 1.00 72.00 216 GLU A N 1
ATOM 1814 C CA . GLU A 1 216 ? -2.629 -7.249 25.031 1.00 72.00 216 GLU A CA 1
ATOM 1815 C C . GLU A 1 216 ? -1.797 -6.325 25.922 1.00 72.00 216 GLU A C 1
ATOM 1817 O O . GLU A 1 216 ? -2.335 -5.720 26.846 1.00 72.00 216 GLU A O 1
ATOM 1822 N N . THR A 1 217 ? -0.493 -6.213 25.665 1.00 65.12 217 THR A N 1
ATOM 1823 C CA . THR A 1 217 ? 0.398 -5.322 26.420 1.00 65.12 217 THR A CA 1
ATOM 1824 C C . THR A 1 217 ? 0.073 -3.852 26.168 1.00 65.12 217 THR A C 1
ATOM 1826 O O . THR A 1 217 ? 0.050 -3.074 27.114 1.00 65.12 217 THR A O 1
ATOM 1829 N N . PHE A 1 218 ? -0.283 -3.489 24.933 1.00 64.69 218 PHE A N 1
ATOM 1830 C CA . PHE A 1 218 ? -0.595 -2.104 24.562 1.00 64.69 218 PHE A CA 1
ATOM 1831 C C . PHE A 1 218 ? -1.960 -1.650 25.083 1.00 64.69 218 PHE A C 1
ATOM 1833 O O . PHE A 1 218 ? -2.107 -0.505 25.487 1.00 64.69 218 PHE A O 1
ATOM 1840 N N . LEU A 1 219 ? -2.945 -2.554 25.150 1.00 61.16 219 LEU A N 1
ATOM 1841 C CA . LEU A 1 219 ? -4.243 -2.248 25.768 1.00 61.16 219 LEU A CA 1
ATOM 1842 C C . LEU A 1 219 ? -4.114 -1.930 27.266 1.00 61.16 219 LEU A C 1
ATOM 1844 O O . LEU A 1 219 ? -4.872 -1.120 27.791 1.00 61.16 219 LEU A O 1
ATOM 1848 N N . LYS A 1 220 ? -3.167 -2.574 27.960 1.00 61.72 220 LYS A N 1
ATOM 1849 C CA . LYS A 1 220 ? -2.893 -2.300 29.378 1.00 61.72 220 LYS A CA 1
ATOM 1850 C C . LYS A 1 220 ? -2.190 -0.958 29.572 1.00 61.72 220 LYS A C 1
ATOM 1852 O O . LYS A 1 220 ? -2.507 -0.261 30.528 1.00 61.72 220 LYS A O 1
ATOM 1857 N N . GLU A 1 221 ? -1.274 -0.598 28.677 1.00 59.69 221 GLU A N 1
ATOM 1858 C CA . GLU A 1 221 ? -0.596 0.704 28.688 1.00 59.69 221 GLU A CA 1
ATOM 1859 C C . GLU A 1 221 ? -1.577 1.852 28.387 1.00 59.69 221 GLU A C 1
ATOM 1861 O O . GLU A 1 221 ? -1.672 2.766 29.201 1.00 59.69 221 GLU A O 1
ATOM 1866 N N . GLU A 1 222 ? -2.409 1.755 27.337 1.00 58.59 222 GLU A N 1
ATOM 1867 C CA . GLU A 1 222 ? -3.428 2.780 27.021 1.00 58.59 222 GLU A CA 1
ATOM 1868 C C . GLU A 1 222 ? -4.454 2.965 28.157 1.00 58.59 222 GLU A C 1
ATOM 1870 O O . GLU A 1 222 ? -4.827 4.092 28.476 1.00 58.59 222 GLU A O 1
ATOM 1875 N N . ALA A 1 223 ? -4.890 1.879 28.809 1.00 59.03 223 ALA A N 1
ATOM 1876 C CA . ALA A 1 223 ? -5.824 1.961 29.937 1.00 59.03 223 ALA A CA 1
ATOM 1877 C C . ALA A 1 223 ? -5.193 2.587 31.196 1.00 59.03 223 ALA A C 1
ATOM 1879 O O . ALA A 1 223 ? -5.889 3.214 31.992 1.00 59.03 223 ALA A O 1
ATOM 1880 N N . THR A 1 224 ? -3.879 2.425 31.380 1.00 57.50 224 THR A N 1
ATOM 1881 C CA . THR A 1 224 ? -3.152 3.011 32.515 1.00 57.50 224 THR A CA 1
ATOM 1882 C C . THR A 1 224 ? -2.865 4.497 32.277 1.00 57.50 224 THR A C 1
ATOM 1884 O O . THR A 1 224 ? -2.994 5.288 33.206 1.00 57.50 224 THR A O 1
ATOM 1887 N N . GLU A 1 225 ? -2.544 4.895 31.040 1.00 56.97 225 GLU A N 1
ATOM 1888 C CA . GLU A 1 225 ? -2.356 6.305 30.662 1.00 56.97 225 GLU A CA 1
ATOM 1889 C C . GLU A 1 225 ? -3.671 7.097 30.744 1.00 56.97 225 GLU A C 1
ATOM 1891 O O . GLU A 1 225 ? -3.693 8.163 31.356 1.00 56.97 225 GLU A O 1
ATOM 1896 N N . GLN A 1 226 ? -4.789 6.545 30.252 1.00 55.38 226 GLN A N 1
ATOM 1897 C CA . GLN A 1 226 ? -6.109 7.189 30.373 1.00 55.38 226 GLN A CA 1
ATOM 1898 C C . GLN A 1 226 ? -6.555 7.345 31.834 1.00 55.38 226 GLN A C 1
ATOM 1900 O O . GLN A 1 226 ? -7.078 8.390 32.209 1.00 55.38 226 GLN A O 1
ATOM 1905 N N . SER A 1 227 ? -6.287 6.348 32.685 1.00 51.09 227 SER A N 1
ATOM 1906 C CA . SER A 1 227 ? -6.571 6.438 34.123 1.00 51.09 227 SER A CA 1
ATOM 1907 C C . SER A 1 227 ? -5.696 7.470 34.846 1.00 51.09 227 SER A C 1
ATOM 1909 O O . SER A 1 227 ? -6.110 7.978 35.886 1.00 51.09 227 SER A O 1
ATOM 1911 N N . GLY A 1 228 ? -4.488 7.746 34.346 1.00 53.38 228 GLY A N 1
ATOM 1912 C CA . GLY A 1 228 ? -3.588 8.756 34.904 1.00 53.38 228 GLY A CA 1
ATOM 1913 C C . GLY A 1 228 ? -3.977 10.178 34.499 1.00 53.38 228 GLY A C 1
ATOM 1914 O O . GLY A 1 228 ? -3.956 11.075 35.339 1.00 53.38 228 GLY A O 1
ATOM 1915 N N . GLU A 1 229 ? -4.377 10.379 33.240 1.00 53.69 229 GLU A N 1
ATOM 1916 C CA . GLU A 1 229 ? -4.863 11.674 32.745 1.00 53.69 229 GLU A CA 1
ATOM 1917 C C . GLU A 1 229 ? -6.206 12.066 33.383 1.00 53.69 229 GLU A C 1
ATOM 1919 O O . GLU A 1 229 ? -6.348 13.200 33.834 1.00 53.69 229 GLU A O 1
ATOM 1924 N N . GLU A 1 230 ? -7.152 11.128 33.534 1.00 55.91 230 GLU A N 1
ATOM 1925 C CA . GLU A 1 230 ? -8.424 11.391 34.231 1.00 55.91 230 GLU A CA 1
ATOM 1926 C C . GLU A 1 230 ? -8.220 11.730 35.720 1.00 55.91 230 GLU A C 1
ATOM 1928 O O . GLU A 1 230 ? -8.934 12.571 36.271 1.00 55.91 230 GLU A O 1
ATOM 1933 N N . ALA A 1 231 ? -7.228 11.119 36.380 1.00 56.84 231 ALA A N 1
ATOM 1934 C CA . ALA A 1 231 ? -6.893 11.432 37.770 1.00 56.84 231 ALA A CA 1
ATOM 1935 C C . ALA A 1 231 ? -6.306 12.847 37.917 1.00 56.84 231 ALA A C 1
ATOM 1937 O O . ALA A 1 231 ? -6.717 13.583 38.812 1.00 56.84 231 ALA A O 1
ATOM 1938 N N . LEU A 1 232 ? -5.413 13.249 37.006 1.00 55.91 232 LEU A N 1
ATOM 1939 C CA . LEU A 1 232 ? -4.816 14.590 36.964 1.00 55.91 232 LEU A CA 1
ATOM 1940 C C . LEU A 1 232 ? -5.843 15.686 36.640 1.00 55.91 232 LEU A C 1
ATOM 1942 O O . LEU A 1 232 ? -5.816 16.753 37.255 1.00 55.91 232 LEU A O 1
ATOM 1946 N N . GLU A 1 233 ? -6.771 15.436 35.712 1.00 60.44 233 GLU A N 1
ATOM 1947 C CA . GLU A 1 233 ? -7.865 16.374 35.421 1.00 60.44 233 GLU A CA 1
ATOM 1948 C C . GLU A 1 233 ? -8.826 16.518 36.612 1.00 60.44 233 GLU A C 1
ATOM 1950 O O . GLU A 1 233 ? -9.315 17.618 36.887 1.00 60.44 233 GLU A O 1
ATOM 1955 N N . SER A 1 234 ? -9.057 15.437 37.364 1.00 60.09 234 SER A N 1
ATOM 1956 C CA . SER A 1 234 ? -9.894 15.469 38.565 1.00 60.09 234 SER A CA 1
ATOM 1957 C C . SER A 1 234 ? -9.216 16.165 39.757 1.00 60.09 234 SER A C 1
ATOM 1959 O O . SER A 1 234 ? -9.918 16.777 40.562 1.00 60.09 234 SER A O 1
ATOM 1961 N N . GLU A 1 235 ? -7.884 16.115 39.863 1.00 61.88 235 GLU A N 1
ATOM 1962 C CA . GLU A 1 235 ? -7.094 16.850 40.867 1.00 61.88 235 GLU A CA 1
ATOM 1963 C C . GLU A 1 235 ? -7.078 18.363 40.573 1.00 61.88 235 GLU A C 1
ATOM 1965 O O . GLU A 1 235 ? -7.368 19.171 41.457 1.00 61.88 235 GLU A O 1
ATOM 1970 N N . LEU A 1 236 ? -6.874 18.765 39.309 1.00 55.75 236 LEU A N 1
ATOM 1971 C CA . LEU A 1 236 ? -6.928 20.180 38.901 1.00 55.75 236 LEU A CA 1
ATOM 1972 C C . LEU A 1 236 ? -8.322 20.812 39.079 1.00 55.75 236 LEU A C 1
ATOM 1974 O O . LEU A 1 236 ? -8.445 22.011 39.358 1.00 55.75 236 LEU A O 1
ATOM 1978 N N . ALA A 1 237 ? -9.385 20.024 38.908 1.00 59.41 237 ALA A N 1
ATOM 1979 C CA . ALA A 1 237 ? -10.756 20.477 39.129 1.00 59.41 237 ALA A CA 1
ATOM 1980 C C . ALA A 1 237 ? -11.089 20.675 40.620 1.00 59.41 237 ALA A C 1
ATOM 1982 O O . ALA A 1 237 ? -11.978 21.463 40.941 1.00 59.41 237 ALA A O 1
ATOM 1983 N N . GLN A 1 238 ? -10.384 19.999 41.536 1.00 57.47 238 GLN A N 1
ATOM 1984 C CA . GLN A 1 238 ? -10.550 20.199 42.979 1.00 57.47 238 GLN A CA 1
ATOM 1985 C C . GLN A 1 238 ? -9.766 21.415 43.492 1.00 57.47 238 GLN A C 1
ATOM 1987 O O . GLN A 1 238 ? -10.289 22.154 44.323 1.00 57.47 238 GLN A O 1
ATOM 1992 N N . GLU A 1 239 ? -8.581 21.705 42.945 1.00 56.12 239 GLU A N 1
ATOM 1993 C CA . GLU A 1 239 ? -7.787 22.883 43.347 1.00 56.12 239 GLU A CA 1
ATOM 1994 C C . GLU A 1 239 ? -8.386 24.231 42.899 1.00 56.12 239 GLU A C 1
ATOM 1996 O O . GLU A 1 239 ? -8.064 25.275 43.462 1.00 56.12 239 GLU A O 1
ATOM 2001 N N . THR A 1 240 ? -9.289 24.240 41.916 1.00 51.50 240 THR A N 1
ATOM 2002 C CA . THR A 1 240 ? -9.936 25.468 41.410 1.00 51.50 240 THR A CA 1
ATOM 2003 C C . THR A 1 240 ? -11.293 25.777 42.061 1.00 51.50 240 THR A C 1
ATOM 2005 O O . THR A 1 240 ? -11.907 26.794 41.735 1.00 51.50 240 THR A O 1
ATOM 2008 N N . GLY A 1 241 ? -11.758 24.938 42.999 1.00 47.97 241 GLY A N 1
ATOM 2009 C CA . GLY A 1 241 ? -13.058 25.067 43.673 1.00 47.97 241 GLY A CA 1
ATOM 2010 C C . GLY A 1 241 ? -13.052 25.746 45.051 1.00 47.97 241 GLY A C 1
ATOM 2011 O O . GLY A 1 241 ? -14.127 26.048 45.566 1.00 47.97 241 GLY A O 1
ATOM 2012 N N . GLU A 1 242 ? -11.890 26.014 45.656 1.00 46.81 242 GLU A N 1
ATOM 2013 C CA . 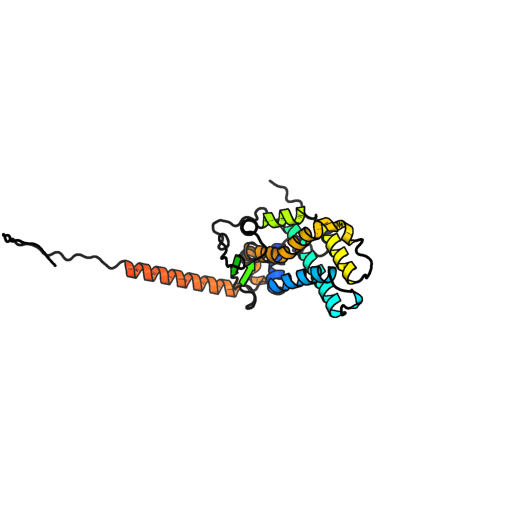GLU A 1 242 ? -11.783 26.624 46.994 1.00 46.81 242 GLU A CA 1
ATOM 2014 C C . GLU A 1 242 ? -11.285 28.077 46.939 1.00 46.81 242 GLU A C 1
ATOM 2016 O O . GLU A 1 242 ? -10.157 28.397 47.301 1.00 46.81 242 GLU A O 1
ATOM 2021 N N . ALA A 1 243 ? -12.157 28.990 46.510 1.00 46.72 243 ALA A N 1
ATOM 2022 C CA . ALA A 1 243 ? -12.059 30.404 46.875 1.00 46.72 243 ALA A CA 1
ATOM 2023 C C . ALA A 1 243 ? -13.428 31.089 46.743 1.00 46.72 243 ALA A C 1
ATOM 2025 O O . ALA A 1 243 ? -13.727 31.662 45.704 1.00 46.72 243 ALA A O 1
ATOM 2026 N N . ASP A 1 244 ? -14.266 31.000 47.781 1.00 39.97 244 ASP A N 1
ATOM 2027 C CA . ASP A 1 244 ? -15.013 32.156 48.307 1.00 39.97 244 ASP A CA 1
ATOM 2028 C C . ASP A 1 244 ? -15.921 31.744 49.478 1.00 39.97 244 ASP A C 1
ATOM 2030 O O . ASP A 1 244 ? -16.982 31.143 49.310 1.00 39.97 244 ASP A O 1
ATOM 2034 N N . THR A 1 245 ? -15.542 32.154 50.686 1.00 37.50 245 THR A N 1
ATOM 2035 C CA . THR A 1 245 ? -16.497 32.398 51.775 1.00 37.50 245 THR A CA 1
ATOM 2036 C C . THR A 1 245 ? -16.258 33.813 52.293 1.00 37.50 245 THR A C 1
ATOM 2038 O O . THR A 1 245 ? -15.161 34.076 52.794 1.00 37.50 245 THR A O 1
ATOM 2041 N N . PRO A 1 246 ? -17.239 34.732 52.208 1.00 42.03 246 PRO A N 1
ATOM 2042 C CA . PRO A 1 246 ? -17.111 36.060 52.780 1.00 42.03 246 PRO A CA 1
ATOM 2043 C C . PRO A 1 246 ? -17.504 36.035 54.258 1.00 42.03 246 PRO A C 1
ATOM 2045 O O . PRO A 1 246 ? -18.620 35.664 54.623 1.00 42.03 246 PRO A O 1
ATOM 2048 N N . THR A 1 247 ? -16.582 36.475 55.109 1.00 38.44 247 THR A N 1
ATOM 2049 C CA . THR A 1 247 ? -16.830 36.738 56.527 1.00 38.44 247 THR A CA 1
ATOM 2050 C C . THR A 1 247 ? -17.582 38.062 56.672 1.00 38.44 247 THR A C 1
ATOM 2052 O O . THR A 1 247 ? -17.030 39.133 56.417 1.00 38.44 247 THR A O 1
ATOM 2055 N N . GLU A 1 248 ? -18.843 37.996 57.097 1.00 38.28 248 GLU A N 1
ATOM 2056 C CA . GLU A 1 248 ? -19.603 39.142 57.599 1.00 38.28 248 GLU A CA 1
ATOM 2057 C C . GLU A 1 248 ? -18.982 39.691 58.893 1.00 38.28 248 GLU A C 1
ATOM 2059 O O . GLU A 1 248 ? -18.678 38.935 59.815 1.00 38.28 248 GLU A O 1
ATOM 2064 N N . ASN A 1 249 ? -18.888 41.019 59.014 1.00 35.59 249 ASN A N 1
ATOM 2065 C CA . ASN A 1 249 ? -19.182 41.695 60.280 1.00 35.59 249 ASN A CA 1
ATOM 2066 C C . ASN A 1 249 ? -19.524 43.189 60.076 1.00 35.59 249 ASN A C 1
ATOM 2068 O O . ASN A 1 249 ? -19.083 43.789 59.093 1.00 35.59 249 ASN A O 1
ATOM 2072 N N . PRO A 1 250 ? -20.332 43.806 60.967 1.00 48.97 250 PRO A N 1
ATOM 2073 C CA . PRO A 1 250 ? -21.173 44.945 60.609 1.00 48.97 250 PRO A CA 1
ATOM 2074 C C . PRO A 1 250 ? -20.802 46.288 61.272 1.00 48.97 250 PRO A C 1
ATOM 2076 O O . PRO A 1 250 ? -20.242 46.332 62.360 1.00 48.97 250 PRO A O 1
ATOM 2079 N N . ARG A 1 251 ? -21.284 47.361 60.616 1.00 35.72 251 ARG A N 1
ATOM 2080 C CA . ARG A 1 251 ? -21.724 48.697 61.104 1.00 35.72 251 ARG A CA 1
ATOM 2081 C C . ARG A 1 251 ? -20.805 49.542 62.009 1.00 35.72 251 ARG A C 1
ATOM 2083 O O . ARG A 1 251 ? -20.546 49.178 63.145 1.00 35.72 251 ARG A O 1
ATOM 2090 N N . LEU A 1 252 ? -20.574 50.793 61.575 1.00 39.81 252 LEU A N 1
ATOM 2091 C CA . LEU A 1 252 ? -20.992 52.083 62.196 1.00 39.81 252 LEU A CA 1
ATOM 2092 C C . LEU A 1 252 ? -20.332 53.237 61.397 1.00 39.81 252 LEU A C 1
ATOM 2094 O O . LEU A 1 252 ? -19.134 53.209 61.161 1.00 39.81 252 LEU A O 1
ATOM 2098 N N . ALA A 1 253 ? -21.108 54.075 60.699 1.00 38.28 253 ALA A N 1
ATOM 2099 C CA . ALA A 1 253 ? -21.514 55.437 61.092 1.00 38.28 253 ALA A CA 1
ATOM 2100 C C . ALA A 1 253 ? -20.345 56.432 61.278 1.00 38.28 253 ALA A C 1
ATOM 2102 O O . ALA A 1 253 ? -19.547 56.270 62.194 1.00 38.28 253 ALA A O 1
ATOM 2103 N N . GLY A 1 254 ? -20.301 57.499 60.465 1.00 35.25 254 GLY A N 1
ATOM 2104 C CA . GLY A 1 254 ? -19.416 58.643 60.722 1.00 35.25 254 GLY A CA 1
ATOM 2105 C C . GLY A 1 254 ? -19.071 59.503 59.506 1.00 35.25 254 GLY A C 1
ATOM 2106 O O . GLY A 1 254 ? -18.047 59.297 58.874 1.00 35.25 254 GLY A O 1
ATOM 2107 N N . ASP A 1 255 ? -19.968 60.435 59.202 1.00 33.91 255 ASP A N 1
ATOM 2108 C CA . ASP A 1 255 ? -19.785 61.774 58.629 1.00 33.91 255 ASP A CA 1
ATOM 2109 C C . ASP A 1 255 ? -18.419 62.290 58.105 1.00 33.91 255 ASP A C 1
ATOM 2111 O O . ASP A 1 255 ? -17.411 62.322 58.801 1.00 33.91 255 ASP A O 1
ATOM 2115 N N . SER A 1 256 ? -18.553 62.971 56.955 1.00 38.81 256 SER A N 1
ATOM 2116 C CA . SER A 1 256 ? -18.053 64.328 56.649 1.00 38.81 256 SER A CA 1
ATOM 2117 C C . SER A 1 256 ? -16.660 64.583 56.041 1.00 38.81 256 SER A C 1
ATOM 2119 O O . SER A 1 256 ? -15.620 64.297 56.615 1.00 38.81 256 SER A O 1
ATOM 2121 N N . GLN A 1 257 ? -16.744 65.354 54.940 1.00 39.56 257 GLN A N 1
ATOM 2122 C CA . GLN A 1 257 ? -15.845 66.415 54.441 1.00 39.56 257 GLN A CA 1
ATOM 2123 C C . GLN A 1 257 ? -14.545 66.001 53.724 1.00 39.56 257 GLN A C 1
ATOM 2125 O O . GLN A 1 257 ? -13.661 65.368 54.275 1.00 39.56 257 GLN A O 1
ATOM 2130 N N . GLN A 1 258 ? -14.478 66.206 52.399 1.00 38.09 258 GLN A N 1
ATOM 2131 C CA . GLN A 1 258 ? -14.070 67.440 51.682 1.00 38.09 258 GLN A CA 1
ATOM 2132 C C . GLN A 1 258 ? -12.564 67.721 51.730 1.00 38.09 258 GLN A C 1
ATOM 2134 O O . GLN A 1 258 ? -12.054 68.147 52.757 1.00 38.09 258 GLN A O 1
ATOM 2139 N N . SER A 1 259 ? -11.904 67.605 50.571 1.00 41.91 259 SER A N 1
ATOM 2140 C CA . SER A 1 259 ? -10.927 68.543 49.959 1.00 41.91 259 SER A CA 1
ATOM 2141 C C . SER A 1 259 ? -10.185 67.779 48.843 1.00 41.91 259 SER A C 1
ATOM 2143 O O . SER A 1 259 ? -9.769 66.647 49.044 1.00 41.91 259 SER A O 1
ATOM 2145 N N . GLN A 1 260 ? -10.298 68.192 47.570 1.00 40.00 260 GLN A N 1
ATOM 2146 C CA . GLN A 1 260 ? -9.383 69.131 46.883 1.00 40.00 260 GLN A CA 1
ATOM 2147 C C . GLN A 1 260 ? -7.923 68.627 46.918 1.00 40.00 260 GLN A C 1
ATOM 2149 O O . GLN A 1 260 ? -7.415 68.349 47.988 1.00 40.00 260 GLN A O 1
ATOM 2154 N N . GLN A 1 261 ? -7.146 68.512 45.842 1.00 42.91 261 GLN A N 1
ATOM 2155 C CA . GLN A 1 261 ? -7.173 69.098 44.502 1.00 42.91 261 GLN A CA 1
ATOM 2156 C C . GLN A 1 261 ? -6.078 68.387 43.634 1.00 42.91 261 GLN A C 1
ATOM 2158 O O . GLN A 1 261 ? -5.425 67.473 44.136 1.00 42.91 261 GLN A O 1
ATOM 2163 N N . PRO A 1 262 ? -5.904 68.736 42.341 1.00 56.44 262 PRO A N 1
ATOM 2164 C CA . PRO A 1 262 ? -5.218 67.926 41.319 1.00 56.44 262 PRO A CA 1
ATOM 2165 C C . PRO A 1 262 ? -3.708 68.210 41.136 1.00 56.44 262 PRO A C 1
ATOM 2167 O O . PRO A 1 262 ? -3.261 69.247 41.603 1.00 56.44 262 PRO A O 1
ATOM 2170 N N . PHE A 1 263 ? -3.025 67.286 40.410 1.00 36.56 263 PHE A N 1
ATOM 2171 C CA . PHE A 1 263 ? -1.892 67.356 39.424 1.00 36.56 263 PHE A CA 1
ATOM 2172 C C . PHE A 1 263 ? -0.878 68.540 39.457 1.00 36.56 263 PHE A C 1
ATOM 2174 O O . PHE A 1 263 ? -1.189 69.573 40.028 1.00 36.56 263 PHE A O 1
ATOM 2181 N N . PRO A 1 264 ? 0.268 68.548 38.722 1.00 58.69 264 PRO A N 1
ATOM 2182 C CA . PRO A 1 264 ? 1.000 67.546 37.913 1.00 58.69 264 PRO A CA 1
ATOM 2183 C C . PRO A 1 264 ? 2.488 67.425 38.392 1.00 58.69 264 PRO A C 1
ATOM 2185 O O . PRO A 1 264 ? 2.843 68.020 39.405 1.00 58.69 264 PRO A O 1
ATOM 2188 N N . ILE A 1 265 ? 3.393 66.613 37.827 1.00 47.47 265 ILE A N 1
ATOM 2189 C CA . ILE A 1 265 ? 4.138 66.693 36.542 1.00 47.47 265 ILE A CA 1
ATOM 2190 C C . ILE A 1 265 ? 4.686 65.297 36.239 1.00 47.47 265 ILE A C 1
ATOM 2192 O O . ILE A 1 265 ? 5.172 64.652 37.196 1.00 47.47 265 ILE A O 1
#

Solvent-accessible surface area (backbone atoms only — not comparable to full-atom values): 16037 Å² total; per-residue (Å²): 133,84,79,67,71,81,82,60,57,89,82,44,90,74,54,49,71,65,40,70,74,40,45,46,58,49,46,37,48,42,61,63,73,71,49,46,67,66,56,44,45,47,43,55,47,48,57,59,45,50,76,72,76,54,63,40,89,75,56,51,72,65,57,51,52,47,49,54,50,42,49,53,53,50,50,41,50,53,52,45,51,54,49,44,67,62,71,55,92,73,49,59,60,50,87,86,39,87,66,52,67,59,52,70,59,98,73,28,37,41,46,80,37,85,88,34,57,88,93,48,28,65,47,76,32,61,74,62,47,77,70,26,70,49,19,46,51,58,46,55,56,50,51,51,66,76,39,45,73,69,53,48,55,47,51,52,47,53,59,55,50,53,56,73,45,88,68,75,66,66,78,56,54,83,39,63,94,43,44,75,57,51,52,54,49,56,70,35,43,41,51,51,54,54,49,44,21,71,75,46,17,46,61,50,38,66,73,75,36,33,78,84,68,68,41,64,66,56,56,52,50,55,55,51,51,52,56,50,54,56,49,53,55,54,51,57,59,56,72,73,67,79,83,87,82,86,82,85,84,82,91,81,89,83,85,85,82,92,80,88,85,81,87,87,136

Sequence (265 aa):
MKTTKKLNRKHFRYLTNKDIKNPLVNIAEFCRSWTSLEGYLDDVKSIICANRSRDPEKLSTMEQSNLLFEVKLTLTNIELLYVLQHTIDSWKLGKNSPYYTLKTTAMGAYIEDVTLPQRQKTLLFEQLTKAETKNIGKFIKKFFRVLTLREWQRLMDDLQEDFFTVDDLSSLIMYQENFKKIFKYLKKLPEAIFFIYATKAKEHIFKHYVAEFRLETFLKEEATEQSGEEALESELAQETGEADTPTENPRLAGDSQQSQQPFPI

Secondary structure (DSSP, 8-state):
--------GGG-SS--HHHHH-HHHHHHHIIIII--HHHHHHHHHHHHHHHHH--GGGS-HHHHHHHHHHHHHHHHHHHHHHHHHHH-S--BPPTTSTTSS-EE-SS-EEEE-TTS-GGGSEEEESSS-HHHHTBTHHHHHHHHHHS-HHHHHHHHHHHHHTTT--S-TTTGGGGTTTHHHHHHHHHHHHHHHHHHIIIIIHHHHHHH-TTTTT-HHHHHHHHHHHHHHHHHHHHHHHHTS------------------------

Foldseek 3Di:
DPPLPPDDCVLADPDDPVCLVQVLLVLQCCPAPPDALVRLLVLLVLLVVLLPDDDLVPDDPVSLVSNVVSLSVLLNLLVSLVSCLRPPPFQAFDPPFPQQPFDADPQAGWDAQPLHPPVRRIQGQRLADPVCSRGVSVLSVVLCVLDPSVRSVVVSVVSSVSSNDPDDCVVVVVCVVPPVVNSSSSSNSSVSSVSCNVRPSVVVCVVPPCPVSVVVVVVVVVVVVVVVVVVVVVVVVVVVPPDDDDDDDDDDDDDDDDDDDDDDD

Radius of gyration: 29.38 Å; Cα contacts (8 Å, |Δi|>4): 211; chains: 1; bounding box: 54×86×89 Å

Mean predicted aligned error: 12.45 Å